Protein AF-A0A7S0V3R0-F1 (afdb_monomer_lite)

Structure (mmCIF, N/CA/C/O backbone):
data_AF-A0A7S0V3R0-F1
#
_entry.id   AF-A0A7S0V3R0-F1
#
loop_
_atom_site.group_PDB
_atom_site.id
_atom_site.type_symbol
_atom_site.label_atom_id
_atom_site.label_alt_id
_atom_site.label_comp_id
_atom_site.label_asym_id
_atom_site.label_entity_id
_atom_site.label_seq_id
_atom_site.pdbx_PDB_ins_code
_atom_site.Cartn_x
_atom_site.Cartn_y
_atom_site.Cartn_z
_atom_site.occupancy
_atom_site.B_iso_or_equiv
_atom_site.auth_seq_id
_atom_site.auth_comp_id
_atom_site.auth_asym_id
_atom_site.auth_atom_id
_atom_site.pdbx_PDB_model_num
ATOM 1 N N . SER A 1 1 ? -23.215 -31.903 -8.457 1.00 46.97 1 SER A N 1
ATOM 2 C CA . SER A 1 1 ? -22.712 -31.963 -9.847 1.00 46.97 1 SER A CA 1
ATOM 3 C C . SER A 1 1 ? -23.635 -31.146 -10.729 1.00 46.97 1 SER A C 1
ATOM 5 O O . SER A 1 1 ? -24.833 -31.278 -10.521 1.00 46.97 1 SER A O 1
ATOM 7 N N . PRO A 1 2 ? -23.120 -30.277 -11.619 1.00 49.03 2 PRO A N 1
ATOM 8 C CA . PRO A 1 2 ? -22.004 -30.565 -12.519 1.00 49.03 2 PRO A CA 1
ATOM 9 C C . PRO A 1 2 ? -20.748 -29.709 -12.298 1.00 49.03 2 PRO A C 1
ATOM 11 O O . PRO A 1 2 ? -20.789 -28.608 -11.761 1.00 49.03 2 PRO A O 1
ATOM 14 N N . ARG A 1 3 ? -19.616 -30.289 -12.710 1.00 41.91 3 ARG A N 1
ATOM 15 C CA . ARG A 1 3 ? -18.280 -29.694 -12.777 1.00 41.91 3 ARG A CA 1
ATOM 16 C C . ARG A 1 3 ? -18.133 -28.985 -14.125 1.00 41.91 3 ARG A C 1
ATOM 18 O O . ARG A 1 3 ? -18.195 -29.650 -15.153 1.00 41.91 3 ARG A O 1
ATOM 25 N N . GLY A 1 4 ? -17.898 -27.677 -14.112 1.00 35.94 4 GLY A N 1
ATOM 26 C CA . GLY A 1 4 ? -17.380 -26.928 -15.258 1.00 35.94 4 GLY A CA 1
ATOM 27 C C . GLY A 1 4 ? -15.901 -26.636 -15.028 1.00 35.94 4 GLY A C 1
ATOM 28 O O . GLY A 1 4 ? -15.561 -25.636 -14.408 1.00 35.94 4 GLY A O 1
ATOM 29 N N . GLY A 1 5 ? -15.024 -27.549 -15.448 1.00 42.44 5 GLY A N 1
ATOM 30 C CA . GLY A 1 5 ? -13.580 -27.340 -15.395 1.00 42.44 5 GLY A CA 1
ATOM 31 C C . GLY A 1 5 ? -13.147 -26.444 -16.548 1.00 42.44 5 GLY A C 1
ATOM 32 O O . GLY A 1 5 ? -13.055 -26.916 -17.678 1.00 42.44 5 GLY A O 1
ATOM 33 N N . ALA A 1 6 ? -12.884 -25.168 -16.267 1.00 43.69 6 ALA A N 1
ATOM 34 C CA . ALA A 1 6 ? -12.188 -24.303 -17.211 1.00 43.69 6 ALA A CA 1
ATOM 35 C C . ALA A 1 6 ? -10.765 -24.845 -17.419 1.00 43.69 6 ALA A C 1
ATOM 37 O O . ALA A 1 6 ? -10.022 -25.087 -16.463 1.00 43.69 6 ALA A O 1
ATOM 38 N N . SER A 1 7 ? -10.404 -25.087 -18.676 1.00 53.28 7 SER A N 1
ATOM 39 C CA . SER A 1 7 ? -9.102 -25.621 -19.057 1.00 53.28 7 SER A CA 1
ATOM 40 C C . SER A 1 7 ? -8.006 -24.606 -18.733 1.00 53.28 7 SER A C 1
ATOM 42 O O . SER A 1 7 ? -8.132 -23.419 -19.024 1.00 53.28 7 SER A O 1
ATOM 44 N N . ARG A 1 8 ? -6.874 -25.076 -18.193 1.00 49.75 8 ARG A N 1
ATOM 45 C CA . ARG A 1 8 ? -5.661 -24.278 -17.910 1.00 49.75 8 ARG A CA 1
ATOM 46 C C . ARG A 1 8 ? -5.165 -23.472 -19.129 1.00 49.75 8 ARG A C 1
ATOM 48 O O . ARG A 1 8 ? -4.443 -22.495 -18.962 1.00 49.75 8 ARG A O 1
ATOM 55 N N . ARG A 1 9 ? -5.561 -23.864 -20.350 1.00 47.72 9 ARG A N 1
ATOM 56 C CA . ARG A 1 9 ? -5.270 -23.137 -21.599 1.00 47.72 9 ARG A CA 1
ATOM 57 C C . ARG A 1 9 ? -6.112 -21.870 -21.790 1.00 47.72 9 ARG A C 1
ATOM 59 O O . ARG A 1 9 ? -5.630 -20.947 -22.440 1.00 47.72 9 ARG A O 1
ATOM 66 N N . ASP A 1 10 ? -7.302 -21.791 -21.200 1.00 50.09 10 ASP A N 1
ATOM 67 C CA . ASP A 1 10 ? -8.178 -20.617 -21.318 1.00 50.09 10 ASP A CA 1
ATOM 68 C C . ASP A 1 10 ? -7.726 -19.482 -20.385 1.00 50.09 10 ASP A C 1
ATOM 70 O O . ASP A 1 10 ? -7.783 -18.310 -20.752 1.00 50.09 10 ASP A O 1
ATOM 74 N N . LEU A 1 11 ? -7.141 -19.827 -19.231 1.00 46.12 11 LEU A N 1
ATOM 75 C CA . LEU A 1 11 ? -6.524 -18.867 -18.304 1.00 46.12 11 LEU A CA 1
ATOM 76 C C . LEU A 1 11 ? -5.261 -18.200 -18.881 1.00 46.12 11 LEU A C 1
ATOM 78 O O . LEU A 1 11 ? -5.037 -17.014 -18.654 1.00 46.12 11 LEU A O 1
ATOM 82 N N . LEU A 1 12 ? -4.464 -18.921 -19.679 1.00 43.56 12 LEU A N 1
ATOM 83 C CA . LEU A 1 12 ? -3.258 -18.372 -20.319 1.00 43.56 12 LEU A CA 1
ATOM 84 C C . LEU A 1 12 ? -3.573 -17.422 -21.486 1.00 43.56 12 LEU A C 1
ATOM 86 O O . LEU A 1 12 ? -2.838 -16.460 -21.704 1.00 43.56 12 LEU A O 1
ATOM 90 N N . LYS A 1 13 ? -4.687 -17.632 -22.201 1.00 43.81 13 LYS A N 1
ATOM 91 C CA . LYS A 1 13 ? -5.134 -16.708 -23.258 1.00 43.81 13 LYS A CA 1
ATOM 92 C C . LYS A 1 13 ? -5.683 -15.392 -22.699 1.00 43.81 13 LYS A C 1
ATOM 94 O O . LYS A 1 13 ? -5.519 -14.358 -23.340 1.00 43.81 13 LYS A O 1
ATOM 99 N N . LEU A 1 14 ? -6.266 -15.408 -21.497 1.00 39.25 14 LEU A N 1
ATOM 100 C CA . LEU A 1 14 ? -6.780 -14.199 -20.846 1.00 39.25 14 LEU A CA 1
ATOM 101 C C . LEU A 1 14 ? -5.651 -13.258 -20.381 1.00 39.25 14 LEU A C 1
ATOM 103 O O . LEU A 1 14 ? -5.779 -12.042 -20.490 1.00 39.25 14 LEU A O 1
ATOM 107 N N . VAL A 1 15 ? -4.525 -13.813 -19.917 1.00 42.06 15 VAL A N 1
ATOM 108 C CA . VAL A 1 15 ? -3.357 -13.029 -19.469 1.00 42.06 15 VAL A CA 1
ATOM 109 C C . VAL A 1 15 ? -2.560 -12.472 -20.654 1.00 42.06 15 VAL A C 1
ATOM 111 O O . VAL A 1 15 ? -2.094 -11.338 -20.595 1.00 42.06 15 VAL A O 1
ATOM 114 N N . ALA A 1 16 ? -2.461 -13.216 -21.760 1.00 39.84 16 ALA A N 1
ATOM 115 C CA . ALA A 1 16 ? -1.772 -12.746 -22.965 1.00 39.84 16 ALA A CA 1
ATOM 116 C C . ALA A 1 16 ? -2.570 -11.683 -23.755 1.00 39.84 16 ALA A C 1
ATOM 118 O O . ALA A 1 16 ? -1.971 -10.846 -24.423 1.00 39.84 16 ALA A O 1
ATOM 119 N N . GLY A 1 17 ? -3.907 -11.686 -23.672 1.00 32.06 17 GLY A N 1
ATOM 120 C CA . GLY A 1 17 ? -4.766 -10.728 -24.384 1.00 32.06 17 GLY A CA 1
ATOM 121 C C . GLY A 1 17 ? -4.979 -9.383 -23.675 1.00 32.06 17 GLY A C 1
ATOM 122 O O . GLY A 1 17 ? -5.301 -8.396 -24.330 1.00 32.06 17 GLY A O 1
ATOM 123 N N . GLY A 1 18 ? -4.790 -9.316 -22.352 1.00 31.73 18 GLY A N 1
ATOM 124 C CA . GLY A 1 18 ? -5.094 -8.116 -21.558 1.00 31.73 18 GLY A CA 1
ATOM 125 C C . GLY A 1 18 ? -4.059 -6.990 -21.650 1.00 31.73 18 GLY A C 1
ATOM 126 O O . GLY A 1 18 ? -4.410 -5.827 -21.478 1.00 31.73 18 GLY A O 1
ATOM 127 N N . ALA A 1 19 ? -2.797 -7.305 -21.959 1.00 34.47 19 ALA A N 1
ATOM 128 C CA . ALA A 1 19 ? -1.716 -6.313 -21.965 1.00 34.47 19 ALA A CA 1
ATOM 129 C C . ALA A 1 19 ? -1.661 -5.456 -23.247 1.00 34.47 19 ALA A C 1
ATOM 131 O O . ALA A 1 19 ? -1.087 -4.372 -23.228 1.00 34.47 19 ALA A O 1
ATOM 132 N N . ALA A 1 20 ? -2.273 -5.904 -24.348 1.00 34.50 20 ALA A N 1
ATOM 133 C CA . ALA A 1 20 ? -2.193 -5.219 -25.643 1.00 34.50 20 ALA A CA 1
ATOM 134 C C . ALA A 1 20 ? -3.368 -4.260 -25.930 1.00 34.50 20 ALA A C 1
ATOM 136 O O . ALA A 1 20 ? -3.263 -3.422 -26.820 1.00 34.50 20 ALA A O 1
ATOM 137 N N . ALA A 1 21 ? -4.482 -4.349 -25.193 1.00 33.53 21 ALA A N 1
ATOM 138 C CA . ALA A 1 21 ? -5.718 -3.624 -25.521 1.00 33.53 21 ALA A CA 1
ATOM 139 C C . ALA A 1 21 ? -6.003 -2.380 -24.652 1.00 33.53 21 ALA A C 1
ATOM 141 O O . ALA A 1 21 ? -6.961 -1.661 -24.919 1.00 33.53 21 ALA A O 1
ATOM 142 N N . ALA A 1 22 ? -5.188 -2.087 -23.634 1.00 38.09 22 ALA A N 1
ATOM 143 C CA . ALA A 1 22 ? -5.447 -0.978 -22.704 1.00 38.09 22 ALA A CA 1
ATOM 144 C C . ALA A 1 22 ? -4.895 0.395 -23.158 1.00 38.09 22 ALA A C 1
ATOM 146 O O . ALA A 1 22 ? -5.015 1.367 -22.418 1.00 38.09 22 ALA A O 1
ATOM 147 N N . ALA A 1 23 ? -4.299 0.503 -24.352 1.00 37.28 23 ALA A N 1
ATOM 148 C CA . ALA A 1 23 ? -3.533 1.689 -24.755 1.00 37.28 23 ALA A CA 1
ATOM 149 C C . ALA A 1 23 ? -4.240 2.675 -25.710 1.00 37.28 23 ALA A C 1
ATOM 151 O O . ALA A 1 23 ? -3.652 3.701 -26.036 1.00 37.28 23 ALA A O 1
ATOM 152 N N . ILE A 1 24 ? -5.470 2.430 -26.179 1.00 39.34 24 ILE A N 1
ATOM 153 C CA . ILE A 1 24 ? -6.103 3.328 -27.166 1.00 39.34 24 ILE A CA 1
ATOM 154 C C . ILE A 1 24 ? -7.574 3.552 -26.818 1.00 39.34 24 ILE A C 1
ATOM 156 O O . ILE A 1 24 ? -8.450 2.784 -27.201 1.00 39.34 24 ILE A O 1
ATOM 160 N N . GLY A 1 25 ? -7.846 4.621 -26.070 1.00 32.19 25 GLY A N 1
ATOM 161 C CA . GLY A 1 25 ? -9.213 5.012 -25.732 1.00 32.19 25 GLY A CA 1
ATOM 162 C C . GLY A 1 25 ? -9.307 6.142 -24.714 1.00 32.19 25 GLY A C 1
ATOM 163 O O . GLY A 1 25 ? -10.036 6.014 -23.736 1.00 32.19 25 GLY A O 1
ATOM 164 N N . ALA A 1 26 ? -8.573 7.241 -24.907 1.00 32.75 26 ALA A N 1
ATOM 165 C CA . ALA A 1 26 ? -8.816 8.460 -24.139 1.00 32.75 26 ALA A CA 1
ATOM 166 C C . ALA A 1 26 ? -10.011 9.219 -24.756 1.00 32.75 26 ALA A C 1
ATOM 168 O O . ALA A 1 26 ? -9.935 9.600 -25.927 1.00 32.75 26 ALA A O 1
ATOM 169 N N . PRO A 1 27 ? -11.116 9.463 -24.026 1.00 35.53 27 PRO A N 1
ATOM 170 C CA . PRO A 1 27 ? -12.129 10.402 -24.482 1.00 35.53 27 PRO A CA 1
ATOM 171 C C . PRO A 1 27 ? -11.563 11.823 -24.393 1.00 35.53 27 PRO A C 1
ATOM 173 O O . PRO A 1 27 ? -10.964 12.200 -23.385 1.00 35.53 27 PRO A O 1
ATOM 176 N N . ALA A 1 28 ? -11.762 12.611 -25.450 1.00 39.88 28 ALA A N 1
ATOM 177 C CA . ALA A 1 28 ? -11.404 14.022 -25.506 1.00 39.88 28 ALA A CA 1
ATOM 178 C C . ALA A 1 28 ? -12.072 14.790 -24.350 1.00 39.88 28 ALA A C 1
ATOM 180 O O . ALA A 1 28 ? -13.261 15.117 -24.395 1.00 39.88 28 ALA A O 1
ATOM 181 N N . ALA A 1 29 ? -11.311 15.052 -23.289 1.00 35.94 29 ALA A N 1
ATOM 182 C CA . ALA A 1 29 ? -11.748 15.884 -22.183 1.00 35.94 29 ALA A CA 1
ATOM 183 C C . ALA A 1 29 ? -11.702 17.352 -22.622 1.00 35.94 29 ALA A C 1
ATOM 185 O O . ALA A 1 29 ? -10.668 17.854 -23.063 1.00 35.94 29 ALA A O 1
ATOM 186 N N . LYS A 1 30 ? -12.850 18.028 -22.510 1.00 35.88 30 LYS A N 1
ATOM 187 C CA . LYS A 1 30 ? -12.991 19.478 -22.675 1.00 35.88 30 LYS A CA 1
ATOM 188 C C . LYS A 1 30 ? -11.920 20.206 -21.862 1.00 35.88 30 LYS A C 1
ATOM 190 O O . LYS A 1 30 ? -11.792 19.956 -20.665 1.00 35.88 30 LYS A O 1
ATOM 195 N N . ALA A 1 31 ? -11.218 21.119 -22.530 1.00 36.00 31 ALA A N 1
ATOM 196 C CA . ALA A 1 31 ? -10.282 22.058 -21.935 1.00 36.00 31 ALA A CA 1
ATOM 197 C C . ALA A 1 31 ? -10.932 22.752 -20.729 1.00 36.00 31 ALA A C 1
ATOM 199 O O . ALA A 1 31 ? -11.922 23.471 -20.872 1.00 36.00 31 ALA A O 1
ATOM 200 N N . ALA A 1 32 ? -10.398 22.472 -19.542 1.00 37.44 32 ALA A N 1
ATOM 201 C CA . ALA A 1 32 ? -10.686 23.238 -18.347 1.00 37.44 32 ALA A CA 1
ATOM 202 C C . ALA A 1 32 ? -9.770 24.464 -18.342 1.00 37.44 32 ALA A C 1
ATOM 204 O O . ALA A 1 32 ? -8.559 24.355 -18.531 1.00 37.44 32 ALA A O 1
ATOM 205 N N . ASP A 1 33 ? -10.408 25.609 -18.158 1.00 40.94 33 ASP A N 1
ATOM 206 C CA . ASP A 1 33 ? -9.863 26.956 -18.084 1.00 40.94 33 ASP A CA 1
ATOM 207 C C . ASP A 1 33 ? -8.853 27.057 -16.921 1.00 40.94 33 ASP A C 1
ATOM 209 O O . ASP A 1 33 ? -9.233 27.119 -15.750 1.00 40.94 33 ASP A O 1
ATOM 213 N N . PHE A 1 34 ? -7.554 26.999 -17.230 1.00 37.34 34 PHE A N 1
ATOM 214 C CA . PHE A 1 34 ? -6.475 27.289 -16.281 1.00 37.34 34 PHE A CA 1
ATOM 215 C C . PHE A 1 34 ? -6.132 28.777 -16.377 1.00 37.34 34 PHE A C 1
ATOM 217 O O . PHE A 1 34 ? -5.207 29.181 -17.080 1.00 37.34 34 PHE A O 1
ATOM 224 N N . GLY A 1 35 ? -6.916 29.590 -15.672 1.00 38.59 35 GLY A N 1
ATOM 225 C CA . GLY A 1 35 ? -6.623 31.001 -15.455 1.00 38.59 35 GLY A CA 1
ATOM 226 C C . GLY A 1 35 ? -5.454 31.211 -14.483 1.00 38.59 35 GLY A C 1
ATOM 227 O O . GLY A 1 35 ? -5.403 30.602 -13.416 1.00 38.59 35 GLY A O 1
ATOM 228 N N . ASP A 1 36 ? -4.551 32.110 -14.876 1.00 41.66 36 ASP A N 1
ATOM 229 C CA . ASP A 1 36 ? -3.717 32.972 -14.026 1.00 41.66 36 ASP A CA 1
ATOM 230 C C . ASP A 1 36 ? -2.810 32.333 -12.960 1.00 41.66 36 ASP A C 1
ATOM 232 O O . ASP A 1 36 ? -2.797 32.727 -11.794 1.00 41.66 36 ASP A O 1
ATOM 236 N N . ALA A 1 37 ? -1.907 31.449 -13.388 1.00 37.47 37 ALA A N 1
ATOM 237 C CA . ALA A 1 37 ? -0.619 31.288 -12.709 1.00 37.47 37 ALA A CA 1
ATOM 238 C C . ALA A 1 37 ? 0.461 32.050 -13.495 1.00 37.47 37 ALA A C 1
ATOM 240 O O . ALA A 1 37 ? 1.140 31.501 -14.362 1.00 37.47 37 ALA A O 1
ATOM 241 N N . MET A 1 38 ? 0.579 33.350 -13.216 1.00 37.03 38 MET A N 1
ATOM 242 C CA . MET A 1 38 ? 1.568 34.243 -13.817 1.00 37.03 38 MET A CA 1
ATOM 243 C C . MET A 1 38 ? 2.977 33.825 -13.358 1.00 37.03 38 MET A C 1
ATOM 245 O O . MET A 1 38 ? 3.395 34.092 -12.232 1.00 37.03 38 MET A O 1
ATOM 249 N N . PHE A 1 39 ? 3.696 33.113 -14.226 1.00 41.94 39 PHE A N 1
ATOM 250 C CA . PHE A 1 39 ? 5.083 32.713 -14.013 1.00 41.94 39 PHE A CA 1
ATOM 251 C C . PHE A 1 39 ? 5.975 33.954 -14.178 1.00 41.94 39 PHE A C 1
ATOM 253 O O . PHE A 1 39 ? 6.302 34.358 -15.293 1.00 41.94 39 PHE A O 1
ATOM 260 N N . VAL A 1 40 ? 6.318 34.611 -13.069 1.00 41.62 40 VAL A N 1
ATOM 261 C CA . VAL A 1 40 ? 7.246 35.750 -13.066 1.00 41.62 40 VAL A CA 1
ATOM 262 C C . VAL A 1 40 ? 8.659 35.211 -13.284 1.00 41.62 40 VAL A C 1
ATOM 264 O O . VAL A 1 40 ? 9.263 34.631 -12.382 1.00 41.62 40 VAL A O 1
ATOM 267 N N . LEU A 1 41 ? 9.177 35.376 -14.502 1.00 45.06 41 LEU A N 1
ATOM 268 C CA . LEU A 1 41 ? 10.581 35.118 -14.815 1.00 45.06 41 LEU A CA 1
ATOM 269 C C . LEU A 1 41 ? 11.470 36.130 -14.062 1.00 45.06 41 LEU A C 1
ATOM 271 O O . LEU A 1 41 ? 11.129 37.314 -14.009 1.00 45.06 41 LEU A O 1
ATOM 275 N N . PRO A 1 42 ? 12.603 35.701 -13.479 1.00 52.59 42 PRO A N 1
ATOM 276 C CA . PRO A 1 42 ? 13.533 36.608 -12.816 1.00 52.59 42 PRO A CA 1
ATOM 277 C C . PRO A 1 42 ? 14.111 37.626 -13.814 1.00 52.59 42 PRO A C 1
ATOM 279 O O . PRO A 1 42 ? 14.512 37.266 -14.921 1.00 52.59 42 PRO A O 1
ATOM 282 N N . ALA A 1 43 ? 14.176 38.894 -13.394 1.00 52.81 43 ALA A N 1
ATOM 283 C CA . ALA A 1 43 ? 14.564 40.060 -14.201 1.00 52.81 43 ALA A CA 1
ATOM 284 C C . ALA A 1 43 ? 16.026 40.057 -14.705 1.00 52.81 43 ALA A C 1
ATOM 286 O O . ALA A 1 43 ? 16.422 40.950 -15.450 1.00 52.81 43 ALA A O 1
ATOM 287 N N . ASP A 1 44 ? 16.806 39.036 -14.352 1.00 45.97 44 ASP A N 1
ATOM 288 C CA . ASP A 1 44 ? 18.240 38.954 -14.640 1.00 45.97 44 ASP A CA 1
ATOM 289 C C . ASP A 1 44 ? 18.568 38.030 -15.823 1.00 45.97 44 ASP A C 1
ATOM 291 O O . ASP A 1 44 ? 19.727 37.662 -16.029 1.00 45.97 44 ASP A O 1
ATOM 295 N N . PHE A 1 45 ? 17.573 37.664 -16.641 1.00 51.09 45 PHE A N 1
ATOM 296 C CA . PHE A 1 45 ? 17.804 36.957 -17.903 1.00 51.09 45 PHE A CA 1
ATOM 297 C C . PHE A 1 45 ? 18.359 37.926 -18.959 1.00 51.09 45 PHE A C 1
ATOM 299 O O . PHE A 1 45 ? 17.708 38.290 -19.934 1.00 51.09 45 PHE A O 1
ATOM 306 N N . GLN A 1 46 ? 19.587 38.389 -18.731 1.00 48.12 46 GLN A N 1
ATOM 307 C CA . GLN A 1 46 ? 20.363 39.102 -19.730 1.00 48.12 46 GLN A CA 1
ATOM 308 C C . GLN A 1 46 ? 20.594 38.167 -20.916 1.00 48.12 46 GLN A C 1
ATOM 310 O O . GLN A 1 46 ? 21.186 37.096 -20.759 1.00 48.12 46 GLN A O 1
ATOM 315 N N . GLU A 1 47 ? 20.134 38.584 -22.097 1.00 50.53 47 GLU A N 1
ATOM 316 C CA . GLU A 1 47 ? 20.485 37.982 -23.381 1.00 50.53 47 GLU A CA 1
ATOM 317 C C . GLU A 1 47 ? 22.010 37.875 -23.480 1.00 50.53 47 GLU A C 1
ATOM 319 O O . GLU A 1 47 ? 22.716 38.814 -23.859 1.00 50.53 47 GLU A O 1
ATOM 324 N N . LYS A 1 48 ? 22.554 36.705 -23.140 1.00 47.78 48 LYS A N 1
ATOM 325 C CA . LYS A 1 48 ? 23.908 36.354 -23.543 1.00 47.78 48 LYS A CA 1
ATOM 326 C C . LYS A 1 48 ? 23.892 36.296 -25.064 1.00 47.78 48 LYS A C 1
ATOM 328 O O . LYS A 1 48 ? 23.445 35.306 -25.636 1.00 47.78 48 LYS A O 1
ATOM 333 N N . LYS A 1 49 ? 24.383 37.362 -25.705 1.00 51.25 49 LYS A N 1
ATOM 334 C CA . LYS A 1 49 ? 24.760 37.354 -27.121 1.00 51.25 49 LYS A CA 1
ATOM 335 C C . LYS A 1 49 ? 25.654 36.140 -27.347 1.00 51.25 49 LYS A C 1
ATOM 337 O O . LYS A 1 49 ? 26.798 36.113 -26.892 1.00 51.25 49 LYS A O 1
ATOM 342 N N . LEU A 1 50 ? 25.093 35.122 -27.990 1.00 61.31 50 LEU A N 1
ATOM 343 C CA . LEU A 1 50 ? 25.837 33.955 -28.429 1.00 61.31 50 LEU A CA 1
ATOM 344 C C . LEU A 1 50 ? 26.997 34.442 -29.313 1.00 61.31 50 LEU A C 1
ATOM 346 O O . LEU A 1 50 ? 26.798 35.352 -30.126 1.00 61.31 50 LEU A O 1
ATOM 350 N N . PRO A 1 51 ? 28.215 33.902 -29.140 1.00 71.12 51 PRO A N 1
ATOM 351 C CA . PRO A 1 51 ? 29.311 34.217 -30.042 1.00 71.12 51 PRO A CA 1
ATOM 352 C C . PRO A 1 51 ? 28.901 33.838 -31.474 1.00 71.12 51 PRO A C 1
ATOM 354 O O . PRO A 1 51 ? 28.212 32.830 -31.653 1.00 71.12 51 PRO A O 1
ATOM 357 N N . PRO A 1 52 ? 29.295 34.623 -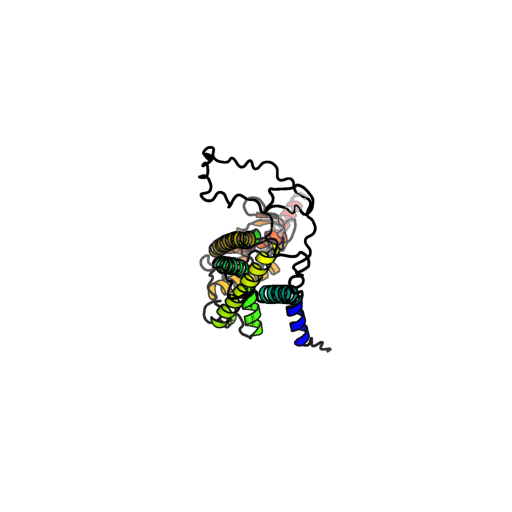32.493 1.00 67.31 52 PRO A N 1
ATOM 358 C CA . PRO A 1 52 ? 28.985 34.288 -33.875 1.00 67.31 52 PRO A CA 1
ATOM 359 C C . PRO A 1 52 ? 29.528 32.885 -34.198 1.00 67.31 52 PRO A C 1
ATOM 361 O O . PRO A 1 52 ? 30.617 32.534 -33.723 1.00 67.31 52 PRO A O 1
ATOM 364 N N . PRO A 1 53 ? 28.786 32.071 -34.969 1.00 55.62 53 PRO A N 1
ATOM 365 C CA . PRO A 1 53 ? 29.217 30.725 -35.318 1.00 55.62 53 PRO A CA 1
ATOM 366 C C . PRO A 1 53 ? 30.590 30.784 -35.997 1.00 55.62 53 PRO A C 1
ATOM 368 O O . PRO A 1 53 ? 30.822 31.581 -36.906 1.00 55.62 53 PRO A O 1
ATOM 371 N N . LYS A 1 54 ? 31.524 29.941 -35.537 1.00 64.38 54 LYS A N 1
ATOM 372 C CA . LYS A 1 54 ? 32.901 29.865 -36.064 1.00 64.38 54 LYS A CA 1
ATOM 373 C C . LYS A 1 54 ? 32.966 29.369 -37.509 1.00 64.38 54 LYS A C 1
ATOM 375 O O . LYS A 1 54 ? 34.028 29.451 -38.120 1.00 64.38 54 LYS A O 1
ATOM 380 N N . ASN A 1 55 ? 31.858 28.861 -38.042 1.00 56.72 55 ASN A N 1
ATOM 381 C CA . ASN A 1 55 ? 31.784 28.310 -39.377 1.00 56.72 55 ASN A CA 1
ATOM 382 C C . ASN A 1 55 ? 30.618 28.968 -40.139 1.00 56.72 55 ASN A C 1
ATOM 384 O O . ASN A 1 55 ? 29.461 28.706 -39.812 1.00 56.72 55 ASN A O 1
ATOM 388 N N . PRO A 1 56 ? 30.881 29.821 -41.146 1.00 59.50 56 PRO A N 1
ATOM 389 C CA . PRO A 1 56 ? 29.830 30.536 -41.879 1.00 59.50 56 PRO A CA 1
ATOM 390 C C . PRO A 1 56 ? 28.918 29.613 -42.708 1.00 59.50 56 PRO A C 1
ATOM 392 O O . PRO A 1 56 ? 27.934 30.074 -43.278 1.00 59.50 56 PRO A O 1
ATOM 395 N N . TYR A 1 57 ? 29.234 28.316 -42.770 1.00 53.69 57 TYR A N 1
ATOM 396 C CA . TYR A 1 57 ? 28.490 27.309 -43.522 1.00 53.69 57 TYR A CA 1
ATOM 397 C C . TYR A 1 57 ? 27.462 26.531 -42.682 1.00 53.69 57 TYR A C 1
ATOM 399 O O . TYR A 1 57 ? 26.644 25.828 -43.261 1.00 53.69 57 TYR A O 1
ATOM 407 N N . GLU A 1 58 ? 27.451 26.664 -41.348 1.00 55.38 58 GLU A N 1
ATOM 408 C CA . GLU A 1 58 ? 26.470 25.976 -40.480 1.00 55.38 58 GLU A CA 1
ATOM 409 C C . GLU A 1 58 ? 25.114 26.698 -40.391 1.00 55.38 58 GLU A C 1
ATOM 411 O O . GLU A 1 58 ? 24.121 26.096 -39.998 1.00 55.38 58 GLU A O 1
ATOM 416 N N . THR A 1 59 ? 25.041 27.972 -40.793 1.00 54.19 59 THR A N 1
ATOM 417 C CA . THR A 1 59 ? 23.781 28.734 -40.913 1.00 54.19 59 THR A CA 1
ATOM 418 C C . THR A 1 59 ? 23.195 28.722 -42.322 1.00 54.19 59 THR A C 1
ATOM 420 O O . THR A 1 59 ? 22.217 29.419 -42.584 1.00 54.19 59 THR A O 1
ATOM 423 N N . LEU A 1 60 ? 23.784 27.962 -43.247 1.00 49.31 60 LEU A N 1
ATOM 424 C CA . LEU A 1 60 ? 23.122 27.673 -44.510 1.00 49.31 60 LEU A CA 1
ATOM 425 C C . LEU A 1 60 ? 22.017 26.666 -44.207 1.00 49.31 60 LEU A C 1
ATOM 427 O O . LEU A 1 60 ? 22.267 25.466 -44.115 1.00 49.31 60 LEU A O 1
ATOM 431 N N . GLU A 1 61 ? 20.798 27.178 -44.021 1.00 51.75 61 GLU A N 1
ATOM 432 C CA . GLU A 1 61 ? 19.584 26.373 -44.140 1.00 51.75 61 GLU A CA 1
ATOM 433 C C . GLU A 1 61 ? 19.746 25.443 -45.353 1.00 51.75 61 GLU A C 1
ATOM 435 O O . GLU A 1 61 ? 20.257 25.897 -46.388 1.00 51.75 61 GLU A O 1
ATOM 440 N N . PRO A 1 62 ? 19.381 24.150 -45.251 1.00 51.50 62 PRO A N 1
ATOM 441 C CA . PRO A 1 62 ? 19.447 23.254 -46.394 1.00 51.50 62 PRO A CA 1
ATOM 442 C C . PRO A 1 62 ? 18.675 23.928 -47.518 1.00 51.50 62 PRO A C 1
ATOM 444 O O . PRO A 1 62 ? 17.483 24.195 -47.368 1.00 51.50 62 PRO A O 1
ATOM 447 N N . PHE A 1 63 ? 19.394 24.292 -48.585 1.00 52.53 63 PHE A N 1
ATOM 448 C CA . PHE A 1 63 ? 18.842 25.007 -49.723 1.00 52.53 63 PHE A CA 1
ATOM 449 C C . PHE A 1 63 ? 17.567 24.291 -50.144 1.00 52.53 63 PHE A C 1
ATOM 451 O O . PHE A 1 63 ? 17.609 23.175 -50.665 1.00 52.53 63 PHE A O 1
ATOM 458 N N . GLY A 1 64 ? 16.443 24.941 -49.845 1.00 42.09 64 GLY A N 1
ATOM 459 C CA . GLY A 1 64 ? 15.130 24.471 -50.218 1.00 42.09 64 GLY A CA 1
ATOM 460 C C . GLY A 1 64 ? 15.107 24.162 -51.705 1.00 42.09 64 GLY A C 1
ATOM 461 O O . GLY A 1 64 ? 15.786 24.810 -52.510 1.00 42.09 64 GLY A O 1
ATOM 462 N N . GLU A 1 65 ? 14.321 23.150 -52.046 1.00 50.53 65 GLU A N 1
ATOM 463 C CA . GLU A 1 65 ? 13.992 22.769 -53.408 1.00 50.53 65 GLU A CA 1
ATOM 464 C C . GLU A 1 65 ? 13.711 24.010 -54.266 1.00 50.53 65 GLU A C 1
ATOM 466 O O . GLU A 1 65 ? 12.627 24.590 -54.250 1.00 50.53 65 GLU A O 1
ATOM 471 N N . SER A 1 66 ? 14.689 24.408 -55.074 1.00 49.31 66 SER A N 1
ATOM 472 C CA . SER A 1 66 ? 14.460 25.289 -56.214 1.00 49.31 66 SER A CA 1
ATOM 473 C C . SER A 1 66 ? 14.525 24.452 -57.483 1.00 49.31 66 SER A C 1
ATOM 475 O O . SER A 1 66 ? 15.306 24.699 -58.395 1.00 49.31 66 SER A O 1
ATOM 477 N N . PHE A 1 67 ? 13.633 23.460 -57.569 1.00 50.34 67 PHE A N 1
ATOM 478 C CA . PHE A 1 67 ? 13.433 22.694 -58.801 1.00 50.34 67 PHE A CA 1
ATOM 479 C C . PHE A 1 67 ? 12.793 23.529 -59.924 1.00 50.34 67 PHE A C 1
ATOM 481 O O . PHE A 1 67 ? 12.659 23.058 -61.050 1.00 50.34 67 PHE A O 1
ATOM 488 N N . ARG A 1 68 ? 12.413 24.792 -59.675 1.00 49.81 68 ARG A N 1
ATOM 489 C CA . ARG A 1 68 ? 11.989 25.717 -60.733 1.00 49.81 68 ARG A CA 1
ATOM 490 C C . ARG A 1 68 ? 12.451 27.149 -60.489 1.00 49.81 68 ARG A C 1
ATOM 492 O O . ARG A 1 68 ? 11.789 27.935 -59.826 1.00 49.81 68 ARG A O 1
ATOM 499 N N . GLY A 1 69 ? 13.534 27.498 -61.177 1.00 50.78 69 GLY A N 1
ATOM 500 C CA . GLY A 1 69 ? 13.622 28.775 -61.877 1.00 50.78 69 GLY A CA 1
ATOM 501 C C . GLY A 1 69 ? 14.050 29.978 -61.047 1.00 50.78 69 GLY A C 1
ATOM 502 O O . GLY A 1 69 ? 13.241 30.859 -60.777 1.00 50.78 69 GLY A O 1
ATOM 503 N N . LYS A 1 70 ? 15.356 30.102 -60.802 1.00 45.09 70 LYS A N 1
ATOM 504 C CA . LYS A 1 70 ? 16.094 31.358 -61.021 1.00 45.09 70 LYS A CA 1
ATOM 505 C C . LYS A 1 70 ? 17.594 31.071 -61.042 1.00 45.09 70 LYS A C 1
ATOM 507 O O . LYS A 1 70 ? 18.139 30.475 -60.124 1.00 45.09 70 LYS A O 1
ATOM 512 N N . LYS A 1 71 ? 18.224 31.467 -62.149 1.00 49.41 71 LYS A N 1
ATOM 513 C CA . LYS A 1 71 ? 19.628 31.237 -62.501 1.00 49.41 71 LYS A CA 1
ATOM 514 C C . LYS A 1 71 ? 20.567 31.847 -61.452 1.00 49.41 71 LYS A C 1
ATOM 516 O O . LYS A 1 71 ? 20.803 33.052 -61.468 1.00 49.41 71 LYS A O 1
ATOM 521 N N . GLY A 1 72 ? 21.090 31.006 -60.564 1.00 45.66 72 GLY A N 1
ATOM 522 C CA . GLY A 1 72 ? 22.339 31.254 -59.850 1.00 45.66 72 GLY A CA 1
ATOM 523 C C . GLY A 1 72 ? 23.538 30.975 -60.760 1.00 45.66 72 GLY A C 1
ATOM 524 O O . GLY A 1 72 ? 23.411 30.273 -61.759 1.00 45.66 72 GLY A O 1
ATOM 525 N N . ILE A 1 73 ? 24.670 31.591 -60.429 1.00 52.66 73 ILE A N 1
ATOM 526 C CA . ILE A 1 73 ? 25.927 31.665 -61.189 1.00 52.66 73 ILE A CA 1
ATOM 527 C C . ILE A 1 73 ? 26.294 30.329 -61.859 1.00 52.66 73 ILE A C 1
ATOM 529 O O . ILE A 1 73 ? 26.361 29.295 -61.202 1.00 52.66 73 ILE A O 1
ATOM 533 N N . ASN A 1 74 ? 26.542 30.393 -63.174 1.00 48.25 74 ASN A N 1
ATOM 534 C CA . ASN A 1 74 ? 26.934 29.286 -64.048 1.00 48.25 74 ASN A CA 1
ATOM 535 C C . ASN A 1 74 ? 28.186 28.556 -63.523 1.00 48.25 74 ASN A C 1
ATOM 537 O O . ASN A 1 74 ? 29.306 28.861 -63.931 1.00 48.25 74 ASN A O 1
ATOM 541 N N . LEU A 1 75 ? 27.999 27.547 -62.676 1.00 55.00 75 LEU A N 1
ATOM 542 C CA . LEU A 1 75 ? 28.902 26.405 -62.629 1.00 55.00 75 LEU A CA 1
ATOM 543 C C . LEU A 1 75 ? 28.690 25.654 -63.944 1.00 55.00 75 LEU A C 1
ATOM 545 O O . LEU A 1 75 ? 27.775 24.845 -64.071 1.00 55.00 75 LEU A O 1
ATOM 549 N N . GLN A 1 76 ? 29.474 26.016 -64.961 1.00 52.28 76 GLN A N 1
ATOM 550 C CA . GLN A 1 76 ? 29.561 25.231 -66.185 1.00 52.28 76 GLN A CA 1
ATOM 551 C C . GLN A 1 76 ? 30.073 23.851 -65.778 1.00 52.28 76 GLN A C 1
ATOM 553 O O . GLN A 1 76 ? 31.228 23.704 -65.377 1.00 52.28 76 GLN A O 1
ATOM 558 N N . LEU A 1 77 ? 29.183 22.862 -65.819 1.00 56.31 77 LEU A N 1
ATOM 559 C CA . LEU A 1 77 ? 29.573 21.464 -65.751 1.00 56.31 77 LEU A CA 1
ATOM 560 C C . LEU A 1 77 ? 30.615 21.223 -66.858 1.00 56.31 77 LEU A C 1
ATOM 562 O O . LEU A 1 77 ? 30.421 21.714 -67.976 1.00 56.31 77 LEU A O 1
ATOM 566 N N . PRO A 1 78 ? 31.739 20.547 -66.563 1.00 64.19 78 PRO A N 1
ATOM 567 C CA . PRO A 1 78 ? 32.721 20.211 -67.584 1.00 64.19 78 PRO A CA 1
ATOM 568 C C . PRO A 1 78 ? 32.012 19.480 -68.727 1.00 64.19 78 PRO A C 1
ATOM 570 O O . PRO A 1 78 ? 31.186 18.604 -68.479 1.00 64.19 78 PRO A O 1
ATOM 573 N N . ALA A 1 79 ? 32.335 19.849 -69.970 1.00 64.12 79 ALA A N 1
ATOM 574 C CA . ALA A 1 79 ? 31.669 19.391 -71.197 1.00 64.12 79 ALA A CA 1
ATOM 575 C C . ALA A 1 79 ? 31.747 17.867 -71.451 1.00 64.12 79 ALA A C 1
ATOM 577 O O . ALA A 1 79 ? 31.298 17.391 -72.488 1.00 64.12 79 ALA A O 1
ATOM 578 N N . GLU A 1 80 ? 32.323 17.118 -70.513 1.00 56.75 80 GLU A N 1
ATOM 579 C CA . GLU A 1 80 ? 32.441 15.663 -70.526 1.00 56.75 80 GLU A CA 1
ATOM 580 C C . GLU A 1 80 ? 31.318 14.958 -69.746 1.00 56.75 80 GLU A C 1
ATOM 582 O O . GLU A 1 80 ? 31.205 13.743 -69.849 1.00 56.75 80 GLU A O 1
ATOM 587 N N . LEU A 1 81 ? 30.463 15.677 -69.002 1.00 50.97 81 LEU A N 1
ATOM 588 C CA . LEU A 1 81 ? 29.208 15.110 -68.491 1.00 50.97 81 LEU A CA 1
ATOM 589 C C . LEU A 1 81 ? 28.095 15.378 -69.506 1.00 50.97 81 LEU A C 1
ATOM 591 O O . LEU A 1 81 ? 27.475 16.443 -69.499 1.00 50.97 81 LEU A O 1
ATOM 595 N N . SER A 1 82 ? 27.866 14.420 -70.402 1.00 56.47 82 SER A N 1
ATOM 596 C CA . SER A 1 82 ? 26.700 14.448 -71.280 1.00 56.47 82 SER A CA 1
ATOM 597 C C . SER A 1 82 ? 25.439 14.150 -70.457 1.00 56.47 82 SER A C 1
ATOM 599 O O . SER A 1 82 ? 25.451 13.279 -69.590 1.00 56.47 82 SER A O 1
ATOM 601 N N . GLU A 1 83 ? 24.337 14.868 -70.701 1.00 58.38 83 GLU A N 1
ATOM 602 C CA . GLU A 1 83 ? 23.036 14.584 -70.059 1.00 58.38 83 GLU A CA 1
ATOM 603 C C . GLU A 1 83 ? 22.487 13.185 -70.423 1.00 58.38 83 GLU A C 1
ATOM 605 O O . GLU A 1 83 ? 21.544 12.715 -69.789 1.00 58.38 83 GLU A O 1
ATOM 610 N N . ASP A 1 84 ? 23.112 12.508 -71.392 1.00 59.78 84 ASP A N 1
ATOM 611 C CA . ASP A 1 84 ? 22.805 11.142 -71.823 1.00 59.78 84 ASP A CA 1
ATOM 612 C C . ASP A 1 84 ? 23.572 10.058 -71.042 1.00 59.78 84 ASP A C 1
ATOM 614 O O . ASP A 1 84 ? 23.282 8.868 -71.199 1.00 59.78 84 ASP A O 1
ATOM 618 N N . ASP A 1 85 ? 24.496 10.431 -70.150 1.00 57.72 85 ASP A N 1
ATOM 619 C CA . ASP A 1 85 ? 25.091 9.502 -69.189 1.00 57.72 85 ASP A CA 1
ATOM 620 C C . ASP A 1 85 ? 24.100 9.259 -68.041 1.00 57.72 85 ASP A C 1
ATOM 622 O O . ASP A 1 85 ? 24.278 9.709 -66.904 1.00 57.72 85 ASP A O 1
ATOM 626 N N . GLU A 1 86 ? 23.012 8.538 -68.352 1.00 58.00 86 GLU A N 1
ATOM 627 C CA . GLU A 1 86 ? 22.126 7.939 -67.357 1.00 58.00 86 GLU A CA 1
ATOM 628 C C . GLU A 1 86 ? 23.005 7.161 -66.373 1.00 58.00 86 GLU A C 1
ATOM 630 O O . GLU A 1 86 ? 23.483 6.062 -66.673 1.00 58.00 86 GLU A O 1
ATOM 635 N N . ALA A 1 87 ? 23.219 7.735 -65.182 1.00 56.91 87 ALA A N 1
ATOM 636 C CA . ALA A 1 87 ? 23.851 7.040 -64.074 1.00 56.91 87 ALA A CA 1
ATOM 637 C C . ALA A 1 87 ? 23.225 5.638 -64.000 1.00 56.91 87 ALA A C 1
ATOM 639 O O . ALA A 1 87 ? 21.993 5.534 -63.958 1.00 56.91 87 ALA A O 1
ATOM 640 N N . PRO A 1 88 ? 24.030 4.562 -64.058 1.00 61.53 88 PRO A N 1
ATOM 641 C CA . PRO A 1 88 ? 23.527 3.231 -64.349 1.00 61.53 88 PRO A CA 1
ATOM 642 C C . PRO A 1 88 ? 22.395 2.909 -63.378 1.00 61.53 88 PRO A C 1
ATOM 644 O O . PRO A 1 88 ? 22.602 2.894 -62.164 1.00 61.53 88 PRO A O 1
ATOM 647 N N . ARG A 1 89 ? 21.182 2.677 -63.899 1.00 58.91 89 ARG A N 1
ATOM 648 C CA . ARG A 1 89 ? 19.965 2.418 -63.099 1.00 58.91 89 ARG A CA 1
ATOM 649 C C . ARG A 1 89 ? 20.140 1.256 -62.106 1.00 58.91 89 ARG A C 1
ATOM 651 O O . ARG A 1 89 ? 19.395 1.134 -61.138 1.00 58.91 89 ARG A O 1
ATOM 658 N N . SER A 1 90 ? 21.152 0.414 -62.314 1.00 63.69 90 SER A N 1
ATOM 659 C CA . SER A 1 90 ? 21.576 -0.623 -61.374 1.00 63.69 90 SER A CA 1
ATOM 660 C C . SER A 1 90 ? 22.174 -0.064 -60.076 1.00 63.69 90 SER A C 1
ATOM 662 O O . SER A 1 90 ? 21.940 -0.639 -59.018 1.00 63.69 90 SER A O 1
ATOM 664 N N . MET A 1 91 ? 22.889 1.063 -60.117 1.00 60.97 91 MET A N 1
ATOM 665 C CA . MET A 1 91 ? 23.498 1.699 -58.943 1.00 60.97 91 MET A CA 1
ATOM 666 C C . MET A 1 91 ? 22.473 2.442 -58.086 1.00 60.97 91 MET A C 1
ATOM 668 O O . MET A 1 91 ? 22.610 2.452 -56.866 1.00 60.97 91 MET A O 1
ATOM 672 N N . SER A 1 92 ? 21.426 3.026 -58.679 1.00 66.56 92 SER A N 1
ATOM 673 C CA . SER A 1 92 ? 20.330 3.629 -57.907 1.00 66.56 92 SER A CA 1
ATOM 674 C C . SER A 1 92 ? 19.464 2.562 -57.235 1.00 66.56 92 SER A C 1
ATOM 676 O O . SER A 1 92 ? 19.129 2.708 -56.064 1.00 66.56 92 SER A O 1
ATOM 678 N N . ALA A 1 93 ? 19.191 1.445 -57.917 1.00 76.12 93 ALA A N 1
ATOM 679 C CA . ALA A 1 93 ? 18.485 0.308 -57.327 1.00 76.12 93 ALA A CA 1
ATOM 680 C C . ALA A 1 93 ? 19.299 -0.386 -56.217 1.00 76.12 93 ALA A C 1
ATOM 682 O O . ALA A 1 93 ? 18.733 -0.779 -55.199 1.00 76.12 93 ALA A O 1
ATOM 683 N N . LEU A 1 94 ? 20.623 -0.513 -56.382 1.00 76.12 94 LEU A N 1
ATOM 684 C CA . LEU A 1 94 ? 21.513 -1.040 -55.341 1.00 76.12 94 LEU A CA 1
ATOM 685 C C . LEU A 1 94 ? 21.634 -0.091 -54.150 1.00 76.12 94 LEU A C 1
ATOM 687 O O . LEU A 1 94 ? 21.590 -0.566 -53.025 1.00 76.12 94 LEU A O 1
ATOM 691 N N . LYS A 1 95 ? 21.728 1.227 -54.368 1.00 77.25 95 LYS A N 1
ATOM 692 C CA . LYS A 1 95 ? 21.734 2.211 -53.274 1.00 77.25 95 LYS A CA 1
ATOM 693 C C . LYS A 1 95 ? 20.403 2.265 -52.534 1.00 77.25 95 LYS A C 1
ATOM 695 O O . LYS A 1 95 ? 20.421 2.353 -51.317 1.00 77.25 95 LYS A O 1
ATOM 700 N N . ALA A 1 96 ? 19.277 2.156 -53.242 1.00 78.12 96 ALA A N 1
ATOM 701 C CA . ALA A 1 96 ? 17.959 2.072 -52.620 1.00 78.12 96 ALA A CA 1
ATOM 702 C C . ALA A 1 96 ? 17.816 0.789 -51.789 1.00 78.12 96 ALA A C 1
ATOM 704 O O . ALA A 1 96 ? 17.370 0.856 -50.652 1.00 78.12 96 ALA A O 1
ATOM 705 N N . LYS A 1 97 ? 18.273 -0.362 -52.307 1.00 81.56 97 LYS A N 1
ATOM 706 C CA . LYS A 1 97 ? 18.311 -1.615 -51.537 1.00 81.56 97 LYS A CA 1
ATOM 707 C C . LYS A 1 97 ? 19.272 -1.559 -50.357 1.00 81.56 97 LYS A C 1
ATOM 709 O O . LYS A 1 97 ? 18.922 -2.046 -49.296 1.00 81.56 97 LYS A O 1
ATOM 714 N N . GLN A 1 98 ? 20.450 -0.958 -50.524 1.00 79.06 98 GLN A N 1
ATOM 715 C CA . GLN A 1 98 ? 21.394 -0.769 -49.428 1.00 79.06 98 GLN A CA 1
ATOM 716 C C . GLN A 1 98 ? 20.809 0.162 -48.376 1.00 79.06 98 GLN A C 1
ATOM 718 O O . GLN A 1 98 ? 20.844 -0.201 -47.220 1.00 79.06 98 GLN A O 1
ATOM 723 N N . GLN A 1 99 ? 20.207 1.297 -48.740 1.00 74.19 99 GLN A N 1
ATOM 724 C CA . GLN A 1 99 ? 19.504 2.149 -47.776 1.00 74.19 99 GLN A CA 1
ATOM 725 C C . GLN A 1 99 ? 18.374 1.399 -47.072 1.00 74.19 99 GLN A C 1
ATOM 727 O O . GLN A 1 99 ? 18.277 1.502 -45.858 1.00 74.19 99 GLN A O 1
ATOM 732 N N . GLU A 1 100 ? 17.587 0.593 -47.787 1.00 76.19 100 GLU A N 1
ATOM 733 C CA . GLU A 1 100 ? 16.527 -0.219 -47.180 1.00 76.19 100 GLU A CA 1
ATOM 734 C C . GLU A 1 100 ? 17.092 -1.313 -46.249 1.00 76.19 100 GLU A C 1
ATOM 736 O O . GLU A 1 100 ? 16.496 -1.623 -45.220 1.00 76.19 100 GLU A O 1
ATOM 741 N N . GLU A 1 101 ? 18.257 -1.888 -46.564 1.00 72.38 101 GLU A N 1
ATOM 742 C CA . GLU A 1 101 ? 18.963 -2.854 -45.712 1.00 72.38 101 GLU A CA 1
ATOM 743 C C . GLU A 1 101 ? 19.600 -2.186 -44.485 1.00 72.38 101 GLU A C 1
ATOM 745 O O . GLU A 1 101 ? 19.470 -2.713 -43.380 1.00 72.38 101 GLU A O 1
ATOM 750 N N . THR A 1 102 ? 20.203 -1.004 -44.637 1.00 65.88 102 THR A N 1
ATOM 751 C CA . THR A 1 102 ? 20.762 -0.224 -43.524 1.00 65.88 102 THR A CA 1
ATOM 752 C C . THR A 1 102 ? 19.657 0.329 -42.619 1.00 65.88 102 THR A C 1
ATOM 754 O O . THR A 1 102 ? 19.826 0.370 -41.407 1.00 65.88 102 THR A O 1
ATOM 757 N N . GLU A 1 103 ? 18.496 0.699 -43.172 1.00 62.22 103 GLU A N 1
ATOM 758 C CA . GLU A 1 103 ? 17.307 1.081 -42.395 1.00 62.22 103 GLU A CA 1
ATOM 759 C C . GLU A 1 103 ? 16.637 -0.123 -41.714 1.00 62.22 103 GLU A C 1
ATOM 761 O O . GLU A 1 103 ? 15.994 0.038 -40.677 1.00 62.22 103 GLU A O 1
ATOM 766 N N . ARG A 1 104 ? 16.794 -1.345 -42.246 1.00 58.84 104 ARG A N 1
ATOM 767 C CA . ARG A 1 104 ? 16.309 -2.575 -41.594 1.00 58.84 104 ARG A CA 1
ATOM 768 C C . ARG A 1 104 ? 17.247 -3.095 -40.509 1.00 58.84 104 ARG A C 1
ATOM 770 O O . ARG A 1 104 ? 16.767 -3.749 -39.585 1.00 58.84 104 ARG A O 1
ATOM 777 N N . GLN A 1 105 ? 18.542 -2.799 -40.580 1.00 53.59 105 GLN A N 1
ATOM 778 C CA . GLN A 1 105 ? 19.500 -3.067 -39.504 1.00 53.59 105 GLN A CA 1
ATOM 779 C C . GLN A 1 105 ? 19.593 -1.877 -38.545 1.00 53.59 105 GLN A C 1
ATOM 781 O O . GLN A 1 105 ? 20.651 -1.297 -38.321 1.00 53.59 105 GLN A O 1
ATOM 786 N N . ILE A 1 106 ? 18.470 -1.517 -37.923 1.00 56.94 106 ILE A N 1
ATOM 787 C CA . ILE A 1 106 ? 18.541 -0.767 -36.671 1.00 56.94 106 ILE A CA 1
ATOM 788 C C . ILE A 1 106 ? 19.019 -1.773 -35.625 1.00 56.94 106 ILE A C 1
ATOM 790 O O . ILE A 1 106 ? 18.232 -2.570 -35.116 1.00 56.94 106 ILE A O 1
ATOM 794 N N . ASP A 1 107 ? 20.315 -1.764 -35.317 1.00 59.22 107 ASP A N 1
ATOM 795 C CA . ASP A 1 107 ? 20.849 -2.505 -34.179 1.00 59.22 107 ASP A CA 1
ATOM 796 C C . ASP A 1 107 ? 20.319 -1.879 -32.886 1.00 59.22 107 ASP A C 1
ATOM 798 O O . ASP A 1 107 ? 20.923 -1.009 -32.254 1.00 59.22 107 ASP A O 1
ATOM 802 N N . TYR A 1 108 ? 19.130 -2.332 -32.483 1.00 60.62 108 TYR A N 1
ATOM 803 C CA . TYR A 1 108 ? 18.420 -1.875 -31.289 1.00 60.62 108 TYR A CA 1
ATOM 804 C C . TYR A 1 108 ? 19.235 -2.055 -30.000 1.00 60.62 108 TYR A C 1
ATOM 806 O O . TYR A 1 108 ? 18.942 -1.395 -28.997 1.00 60.62 108 TYR A O 1
ATOM 814 N N . PHE A 1 109 ? 20.243 -2.934 -30.035 1.00 60.28 109 PHE A N 1
ATOM 815 C CA . PHE A 1 109 ? 21.160 -3.206 -28.933 1.00 60.28 109 PHE A CA 1
ATOM 816 C C . PHE A 1 109 ? 22.462 -2.394 -28.998 1.00 60.28 109 PHE A C 1
ATOM 818 O O . PHE A 1 109 ? 22.961 -2.021 -27.940 1.00 60.28 109 PHE A O 1
ATOM 825 N N . GLU A 1 110 ? 22.985 -2.062 -30.185 1.00 59.19 110 GLU A N 1
ATOM 826 C CA . GLU A 1 110 ? 24.211 -1.250 -30.307 1.00 59.19 110 GLU A CA 1
ATOM 827 C C . GLU A 1 110 ? 23.937 0.254 -30.139 1.00 59.19 110 GLU A C 1
ATOM 829 O O . GLU A 1 110 ? 24.795 0.986 -29.653 1.00 59.19 110 GLU A O 1
ATOM 834 N N . ASN A 1 111 ? 22.702 0.703 -30.399 1.00 60.78 111 ASN A N 1
ATOM 835 C CA . ASN A 1 111 ? 22.237 2.074 -30.146 1.00 60.78 111 ASN A CA 1
ATOM 836 C C . ASN A 1 111 ? 21.480 2.231 -28.811 1.00 60.78 111 ASN A C 1
ATOM 838 O O . ASN A 1 111 ? 20.502 2.984 -28.706 1.00 60.78 111 ASN A O 1
ATOM 842 N N . LEU A 1 112 ? 21.900 1.541 -27.744 1.00 68.81 112 LEU A N 1
ATOM 843 C CA . LEU A 1 112 ? 21.569 2.028 -26.401 1.00 68.81 112 LEU A CA 1
ATOM 844 C C . LEU A 1 112 ? 22.475 3.221 -26.093 1.00 68.81 112 LEU A C 1
ATOM 846 O O . LEU A 1 112 ? 23.535 3.086 -25.482 1.00 68.81 112 LEU A O 1
ATOM 850 N N . SER A 1 113 ? 22.032 4.412 -26.509 1.00 82.75 113 SER A N 1
ATOM 851 C CA . SER A 1 113 ? 22.589 5.654 -25.983 1.00 82.75 113 SER A CA 1
ATOM 852 C C . SER A 1 113 ? 22.533 5.592 -24.449 1.00 82.75 113 SER A C 1
ATOM 854 O O . SER A 1 113 ? 21.598 5.033 -23.863 1.00 82.75 113 SER A O 1
ATOM 856 N N . GLY A 1 114 ? 23.530 6.162 -23.765 1.00 89.50 114 GLY A N 1
ATOM 857 C CA . GLY A 1 114 ? 23.498 6.241 -22.298 1.00 89.50 114 GLY A CA 1
ATOM 858 C C . GLY A 1 114 ? 22.204 6.893 -21.790 1.00 89.50 114 GLY A C 1
ATOM 859 O O . GLY A 1 114 ? 21.685 6.520 -20.741 1.00 89.50 114 GLY A O 1
ATOM 860 N N . VAL A 1 115 ? 21.634 7.795 -22.594 1.00 89.88 115 VAL A N 1
ATOM 861 C CA . VAL A 1 115 ? 20.332 8.426 -22.371 1.00 89.88 115 VAL A CA 1
ATOM 862 C C . VAL A 1 115 ? 19.190 7.404 -22.406 1.00 89.88 115 VAL A C 1
ATOM 864 O O . VAL A 1 115 ? 18.389 7.377 -21.473 1.00 89.88 115 VAL A O 1
ATOM 867 N N . GLY A 1 116 ? 19.150 6.509 -23.396 1.00 92.12 116 GLY A N 1
ATOM 868 C CA . GLY A 1 116 ? 18.142 5.449 -23.490 1.00 92.12 116 GLY A CA 1
ATOM 869 C C . GLY A 1 116 ? 18.214 4.431 -22.344 1.00 92.12 116 GLY A C 1
ATOM 870 O O . GLY A 1 116 ? 17.177 3.961 -21.867 1.00 92.12 116 GLY A O 1
ATOM 871 N N . ILE A 1 117 ? 19.416 4.125 -21.834 1.00 94.88 117 ILE A N 1
ATOM 872 C CA . ILE A 1 117 ? 19.582 3.289 -20.626 1.00 94.88 117 ILE A CA 1
ATOM 873 C C . ILE A 1 117 ? 18.962 3.991 -19.415 1.00 94.88 117 ILE A C 1
ATOM 875 O O . ILE A 1 117 ? 18.172 3.390 -18.685 1.00 94.88 117 ILE A O 1
ATOM 879 N N . VAL A 1 118 ? 19.292 5.268 -19.208 1.00 96.06 118 VAL A N 1
ATOM 880 C CA . VAL A 1 118 ? 18.770 6.058 -18.085 1.00 96.06 118 VAL A CA 1
ATOM 881 C C . VAL A 1 118 ? 17.250 6.203 -18.178 1.00 96.06 118 VAL A C 1
ATOM 883 O O . VAL A 1 118 ? 16.561 5.945 -17.191 1.00 96.06 118 VAL A O 1
ATOM 886 N N . GLY A 1 119 ? 16.714 6.533 -19.356 1.00 96.06 119 GLY A N 1
ATOM 887 C CA . GLY A 1 119 ? 15.273 6.600 -19.606 1.00 96.06 119 GLY A CA 1
ATOM 888 C C . GLY A 1 119 ? 14.576 5.276 -19.289 1.00 96.06 119 GLY A C 1
ATOM 889 O O . GLY A 1 119 ? 13.602 5.246 -18.536 1.00 96.06 119 GLY A O 1
ATOM 890 N N . SER A 1 120 ? 15.140 4.159 -19.757 1.00 96.12 120 SER A N 1
ATOM 891 C CA . SER A 1 120 ? 14.627 2.816 -19.464 1.00 96.12 120 SER A CA 1
ATOM 892 C C . SER A 1 120 ? 14.591 2.520 -17.965 1.00 96.12 120 SER A C 1
ATOM 894 O O . SER A 1 120 ? 13.576 2.039 -17.464 1.00 96.12 120 SER A O 1
ATOM 896 N N . LEU A 1 121 ? 15.660 2.829 -17.223 1.00 96.88 121 LEU A N 1
ATOM 897 C CA . LEU A 1 121 ? 15.716 2.617 -15.771 1.00 96.88 121 LEU A CA 1
ATOM 898 C C . LEU A 1 121 ? 14.714 3.497 -15.015 1.00 96.88 121 LEU A C 1
ATOM 900 O O . LEU A 1 121 ? 14.081 3.025 -14.071 1.00 96.88 121 LEU A O 1
ATOM 904 N N . LEU A 1 122 ? 14.526 4.746 -15.445 1.00 96.31 122 LEU A N 1
ATOM 905 C CA . LEU A 1 122 ? 13.547 5.661 -14.859 1.00 96.31 122 LEU A CA 1
ATOM 906 C C . LEU A 1 122 ? 12.115 5.151 -15.044 1.00 96.31 122 LEU A C 1
ATOM 908 O O . LEU A 1 122 ? 11.360 5.090 -14.074 1.00 96.31 122 LEU A O 1
ATOM 912 N N . TRP A 1 123 ? 11.762 4.700 -16.251 1.00 96.56 123 TRP A N 1
ATOM 913 C CA . TRP A 1 123 ? 10.468 4.062 -16.507 1.00 96.56 123 TRP A CA 1
ATOM 914 C C . TRP A 1 123 ? 10.314 2.737 -15.759 1.00 96.56 123 TRP A C 1
ATOM 916 O O . TRP A 1 123 ? 9.242 2.453 -15.228 1.00 96.56 123 TRP A O 1
ATOM 926 N N . SER A 1 124 ? 11.386 1.953 -15.636 1.00 96.31 124 SER A N 1
ATOM 927 C CA . SER A 1 124 ? 11.389 0.710 -14.854 1.00 96.31 124 SER A CA 1
ATOM 928 C C . SER A 1 124 ? 11.074 0.981 -13.387 1.00 96.31 124 SER A C 1
ATOM 930 O O . SER A 1 124 ? 10.203 0.331 -12.817 1.00 96.31 124 SER A O 1
ATOM 932 N N . ALA A 1 125 ? 11.736 1.972 -12.782 1.00 95.06 125 ALA A N 1
ATOM 933 C CA . ALA A 1 125 ? 11.469 2.396 -11.413 1.00 95.06 125 ALA A CA 1
ATOM 934 C C . ALA A 1 125 ? 10.038 2.934 -11.274 1.00 95.06 125 ALA A C 1
ATOM 936 O O . ALA A 1 125 ? 9.305 2.524 -10.372 1.00 95.06 125 ALA A O 1
ATOM 937 N N . ALA A 1 126 ? 9.609 3.788 -12.206 1.00 94.31 126 ALA A N 1
ATOM 938 C CA . ALA A 1 126 ? 8.266 4.345 -12.216 1.00 94.31 126 ALA A CA 1
ATOM 939 C C . ALA A 1 126 ? 7.170 3.278 -12.318 1.00 94.31 126 ALA A C 1
ATOM 941 O O . ALA A 1 126 ? 6.125 3.441 -11.704 1.00 94.31 126 ALA A O 1
ATOM 942 N N . LEU A 1 127 ? 7.386 2.186 -13.055 1.00 93.88 127 LEU A N 1
ATOM 943 C CA . LEU A 1 127 ? 6.440 1.071 -13.141 1.00 93.88 127 LEU A CA 1
ATOM 944 C C . LEU A 1 127 ? 6.544 0.139 -11.926 1.00 93.88 127 LEU A C 1
ATOM 946 O O . LEU A 1 127 ? 5.523 -0.293 -11.393 1.00 93.88 127 LEU A O 1
ATOM 950 N N . TYR A 1 128 ? 7.759 -0.143 -11.452 1.00 93.62 128 TYR A N 1
ATOM 951 C CA . TYR A 1 128 ? 8.013 -1.054 -10.332 1.00 93.62 128 TYR A CA 1
ATOM 952 C C . TYR A 1 128 ? 7.396 -0.557 -9.017 1.00 93.62 128 TYR A C 1
ATOM 954 O O . TYR A 1 128 ? 6.802 -1.340 -8.266 1.00 93.62 128 TYR A O 1
ATOM 962 N N . TYR A 1 129 ? 7.511 0.745 -8.748 1.00 90.31 129 TYR A N 1
ATOM 963 C CA . TYR A 1 129 ? 6.905 1.412 -7.588 1.00 90.31 129 TYR A CA 1
ATOM 964 C C . TYR A 1 129 ? 5.498 1.959 -7.883 1.00 90.31 129 TYR A C 1
ATOM 966 O O . TYR A 1 129 ? 4.896 2.589 -7.021 1.00 90.31 129 TYR A O 1
ATOM 974 N N . GLY A 1 130 ? 4.996 1.750 -9.103 1.00 73.88 130 GLY A N 1
ATOM 975 C CA . GLY A 1 130 ? 4.130 2.694 -9.793 1.00 73.88 130 GLY A CA 1
ATOM 976 C C . GLY A 1 130 ? 2.804 3.087 -9.160 1.00 73.88 130 GLY A C 1
ATOM 977 O O . GLY A 1 130 ? 1.968 2.257 -8.824 1.00 73.88 130 GLY A O 1
ATOM 978 N N . ILE A 1 131 ? 2.629 4.410 -9.182 1.00 63.12 131 ILE A N 1
ATOM 979 C CA . ILE A 1 131 ? 1.449 5.252 -8.923 1.00 63.12 131 ILE A CA 1
ATOM 980 C C . ILE A 1 131 ? 0.391 5.115 -10.034 1.00 63.12 131 ILE A C 1
ATOM 982 O O . ILE A 1 131 ? -0.786 5.388 -9.828 1.00 63.12 131 ILE A O 1
ATOM 986 N N . TRP A 1 132 ? 0.810 4.695 -11.234 1.00 62.62 132 TRP A N 1
ATOM 987 C CA . TRP A 1 132 ? -0.000 4.720 -12.459 1.00 62.62 132 TRP A CA 1
ATOM 988 C C . TRP A 1 132 ? -1.144 3.702 -12.494 1.00 62.62 132 TRP A C 1
ATOM 990 O O . TRP A 1 132 ? -2.083 3.883 -13.260 1.00 62.62 132 TRP A O 1
ATOM 1000 N N . PHE A 1 133 ? -1.089 2.643 -11.686 1.00 55.03 133 PHE A N 1
ATOM 1001 C CA . PHE A 1 133 ? -2.170 1.655 -11.621 1.00 55.03 133 PHE A CA 1
ATOM 1002 C C . PHE A 1 133 ? -3.268 2.029 -10.620 1.00 55.03 133 PHE A C 1
ATOM 1004 O O . PHE A 1 133 ? -4.306 1.371 -10.602 1.00 55.03 133 PHE A O 1
ATOM 1011 N N . ASP A 1 134 ? -3.102 3.123 -9.869 1.00 51.88 134 ASP A N 1
ATOM 1012 C CA . ASP A 1 134 ? -4.112 3.624 -8.932 1.00 51.88 134 ASP A CA 1
ATOM 1013 C C . ASP A 1 134 ? -4.993 4.731 -9.538 1.00 51.88 134 ASP A C 1
ATOM 1015 O O . ASP A 1 134 ? -5.278 5.772 -8.947 1.00 51.88 134 ASP A O 1
ATOM 1019 N N . ILE A 1 135 ? -5.415 4.515 -10.789 1.00 47.53 135 ILE A N 1
ATOM 1020 C CA . ILE A 1 135 ? -6.337 5.400 -11.525 1.00 47.53 135 ILE A CA 1
ATOM 1021 C C . ILE A 1 135 ? -7.801 5.147 -11.112 1.00 47.53 135 ILE A C 1
ATOM 1023 O O . ILE A 1 135 ? -8.716 5.838 -11.572 1.00 47.53 135 ILE A O 1
ATOM 1027 N N . ASN A 1 136 ? -8.067 4.210 -10.195 1.00 44.06 136 ASN A N 1
ATOM 1028 C CA . ASN A 1 136 ? -9.402 4.102 -9.627 1.00 44.06 136 ASN A CA 1
ATOM 1029 C C . ASN A 1 136 ? -9.643 5.285 -8.679 1.00 44.06 136 ASN A C 1
ATOM 1031 O O . ASN A 1 136 ? -9.070 5.386 -7.598 1.00 44.06 136 ASN A O 1
ATOM 1035 N N . LYS A 1 137 ? -10.526 6.202 -9.095 1.00 43.03 137 LYS A N 1
ATOM 1036 C CA . LYS A 1 137 ? -10.901 7.419 -8.349 1.00 43.03 137 LYS A CA 1
ATOM 1037 C C . LYS A 1 137 ? -11.339 7.156 -6.902 1.00 43.03 137 LYS A C 1
ATOM 1039 O O . LYS A 1 137 ? -11.240 8.073 -6.087 1.00 43.03 137 LYS A O 1
ATOM 1044 N N . ASP A 1 138 ? -11.771 5.935 -6.594 1.00 47.22 138 ASP A N 1
ATOM 1045 C CA . ASP A 1 138 ? -12.235 5.525 -5.2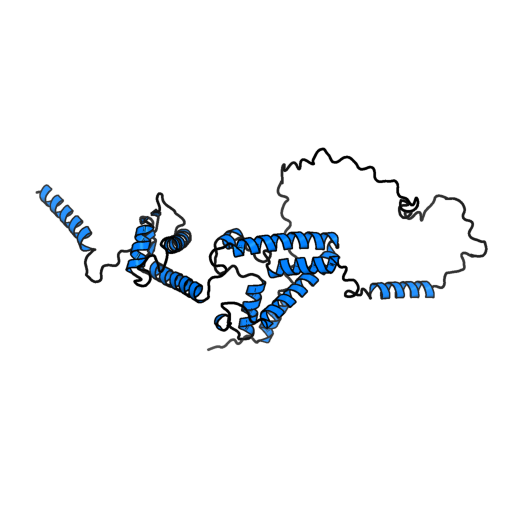67 1.00 47.22 138 ASP A CA 1
ATOM 1046 C C . ASP A 1 138 ? -11.107 4.990 -4.353 1.00 47.22 138 ASP A C 1
ATOM 1048 O O . ASP A 1 138 ? -11.269 5.004 -3.134 1.00 47.22 138 ASP A O 1
ATOM 1052 N N . THR A 1 139 ? -9.943 4.617 -4.908 1.00 47.84 139 THR A N 1
ATOM 1053 C CA . THR A 1 139 ? -8.714 4.180 -4.195 1.00 47.84 139 THR A CA 1
ATOM 1054 C C . THR A 1 139 ? -7.547 5.157 -4.360 1.00 47.84 139 THR A C 1
ATOM 1056 O O . THR A 1 139 ? -6.409 4.842 -4.061 1.00 47.84 139 THR A O 1
ATOM 1059 N N . ASN A 1 140 ? -7.848 6.380 -4.795 1.00 43.31 140 ASN A N 1
ATOM 1060 C CA . ASN A 1 140 ? -6.924 7.489 -5.030 1.00 43.31 140 ASN A CA 1
ATOM 1061 C C . ASN A 1 140 ? -5.780 7.582 -3.997 1.00 43.31 140 ASN A C 1
ATOM 1063 O O . ASN A 1 140 ? -6.006 7.328 -2.819 1.00 43.31 140 ASN A O 1
ATOM 1067 N N . ALA A 1 141 ? -4.608 8.104 -4.375 1.00 41.59 141 ALA A N 1
ATOM 1068 C CA . ALA A 1 141 ? -3.406 8.252 -3.530 1.00 41.59 141 ALA A CA 1
ATOM 1069 C C . ALA A 1 141 ? -3.599 8.909 -2.136 1.00 41.59 141 ALA A C 1
ATOM 1071 O O . ALA A 1 141 ? -2.751 8.813 -1.251 1.00 41.59 141 ALA A O 1
ATOM 1072 N N . VAL A 1 142 ? -4.747 9.552 -1.907 1.00 38.59 142 VAL A N 1
ATOM 1073 C CA . VAL A 1 142 ? -5.191 10.130 -0.625 1.00 38.59 142 VAL A CA 1
ATOM 1074 C C . VAL A 1 142 ? -5.926 9.119 0.287 1.00 38.59 142 VAL A C 1
ATOM 1076 O O . VAL A 1 142 ? -6.028 9.319 1.499 1.00 38.59 142 VAL A O 1
ATOM 1079 N N . VAL A 1 143 ? -6.484 8.046 -0.273 1.00 42.06 143 VAL A N 1
ATOM 1080 C CA . VAL A 1 143 ? -6.957 6.837 0.423 1.00 42.06 143 VAL A CA 1
ATOM 1081 C C . VAL A 1 143 ? -5.779 5.902 0.698 1.00 42.06 143 VAL A C 1
ATOM 1083 O O . VAL A 1 143 ? -5.693 5.421 1.821 1.00 42.06 143 VAL A O 1
ATOM 1086 N N . ILE A 1 144 ? -4.808 5.812 -0.219 1.00 44.72 144 ILE A N 1
ATOM 1087 C CA . ILE A 1 144 ? -3.510 5.148 0.019 1.00 44.72 144 ILE A CA 1
ATOM 1088 C C . ILE A 1 144 ? -2.781 5.763 1.227 1.00 44.72 144 ILE A C 1
ATOM 1090 O O . ILE A 1 144 ? -2.156 5.091 2.039 1.00 44.72 144 ILE A O 1
ATOM 1094 N N . ALA A 1 145 ? -2.923 7.077 1.438 1.00 41.09 145 ALA A N 1
ATOM 1095 C CA . ALA A 1 145 ? -2.432 7.760 2.640 1.00 41.09 145 ALA A CA 1
ATOM 1096 C C . ALA A 1 145 ? -3.096 7.306 3.964 1.00 41.09 145 ALA A C 1
ATOM 1098 O O . ALA A 1 145 ? -2.683 7.751 5.037 1.00 41.09 145 ALA A O 1
ATOM 1099 N N . LYS A 1 146 ? -4.147 6.476 3.914 1.00 40.00 146 LYS A N 1
ATOM 1100 C CA . LYS A 1 146 ? -4.922 6.012 5.076 1.00 40.00 146 LYS A CA 1
ATOM 1101 C C . LYS A 1 146 ? -4.698 4.541 5.431 1.00 40.00 146 LYS A C 1
ATOM 1103 O O . LYS A 1 146 ? -5.259 4.132 6.447 1.00 40.00 146 LYS A O 1
ATOM 1108 N N . GLY A 1 147 ? -3.872 3.808 4.681 1.00 40.81 147 GLY A N 1
ATOM 1109 C CA . GLY A 1 147 ? -3.437 2.456 5.036 1.00 40.81 147 GLY A CA 1
ATOM 1110 C C . GLY A 1 147 ? -4.539 1.407 4.919 1.00 40.81 147 GLY A C 1
ATOM 1111 O O . GLY A 1 147 ? -4.744 0.640 5.857 1.00 40.81 147 GLY A O 1
ATOM 1112 N N . ASP A 1 148 ? -5.269 1.390 3.800 1.00 47.22 148 ASP A N 1
ATOM 1113 C CA . ASP A 1 148 ? -6.087 0.217 3.491 1.00 47.22 148 ASP A CA 1
ATOM 1114 C C . ASP A 1 148 ? -5.146 -0.901 2.986 1.00 47.22 148 ASP A C 1
ATOM 1116 O O . ASP A 1 148 ? -4.263 -0.643 2.167 1.00 47.22 148 ASP A O 1
ATOM 1120 N N . PRO A 1 149 ? -5.321 -2.165 3.412 1.00 45.72 149 PRO A N 1
ATOM 1121 C CA . PRO A 1 149 ? -4.455 -3.295 3.037 1.00 45.72 149 PRO A CA 1
ATOM 1122 C C . PRO A 1 149 ? -4.469 -3.653 1.532 1.00 45.72 149 PRO A C 1
ATOM 1124 O O . PRO A 1 149 ? -3.855 -4.633 1.115 1.00 45.72 149 PRO A O 1
ATOM 1127 N N . GLY A 1 150 ? -5.164 -2.867 0.702 1.00 49.34 150 GLY A N 1
ATOM 1128 C CA . GLY A 1 150 ? -5.155 -2.956 -0.758 1.00 49.34 150 GLY A CA 1
ATOM 1129 C C . GLY A 1 150 ? -3.997 -2.215 -1.439 1.00 49.34 150 GLY A C 1
ATOM 1130 O O . GLY A 1 150 ? -3.843 -2.366 -2.651 1.00 49.34 150 GLY A O 1
ATOM 1131 N N . ASP A 1 151 ? -3.175 -1.470 -0.692 1.00 54.97 151 ASP A N 1
ATOM 1132 C CA . ASP A 1 151 ? -2.092 -0.619 -1.214 1.00 54.97 151 ASP A CA 1
ATOM 1133 C C . ASP A 1 151 ? -0.840 -1.425 -1.607 1.00 54.97 151 ASP A C 1
ATOM 1135 O O . ASP A 1 151 ? 0.273 -1.250 -1.095 1.00 54.97 151 ASP A O 1
ATOM 1139 N N . VAL A 1 152 ? -1.021 -2.368 -2.526 1.00 67.38 152 VAL A N 1
ATOM 1140 C CA . VAL A 1 152 ? 0.037 -3.263 -2.981 1.00 67.38 152 VAL A CA 1
ATOM 1141 C C . VAL A 1 152 ? 0.729 -2.638 -4.194 1.00 67.38 152 VAL A C 1
ATOM 1143 O O . VAL A 1 152 ? 0.099 -2.424 -5.230 1.00 67.38 152 VAL A O 1
ATOM 1146 N N . ARG A 1 153 ? 2.045 -2.374 -4.098 1.00 84.12 153 ARG A N 1
ATOM 1147 C CA . ARG A 1 153 ? 2.862 -1.930 -5.251 1.00 84.12 153 ARG A CA 1
ATOM 1148 C C . ARG A 1 153 ? 2.613 -2.855 -6.448 1.00 84.12 153 ARG A C 1
ATOM 1150 O O . ARG A 1 153 ? 2.485 -4.060 -6.231 1.00 84.12 153 ARG A O 1
ATOM 1157 N N . PRO A 1 154 ? 2.675 -2.375 -7.703 1.00 87.94 154 PRO A N 1
ATOM 1158 C CA . PRO A 1 154 ? 2.553 -3.254 -8.868 1.00 87.94 154 PRO A CA 1
ATOM 1159 C C . PRO A 1 154 ? 3.523 -4.444 -8.812 1.00 87.94 154 PRO A C 1
ATOM 1161 O O . PRO A 1 154 ? 3.154 -5.581 -9.110 1.00 87.94 154 PRO A O 1
ATOM 1164 N N . SER A 1 155 ? 4.753 -4.200 -8.347 1.00 90.19 155 SER A N 1
ATOM 1165 C CA . SER A 1 155 ? 5.746 -5.250 -8.115 1.00 90.19 155 SER A CA 1
ATOM 1166 C C . SER A 1 155 ? 5.369 -6.216 -6.992 1.00 90.19 155 SER A C 1
ATOM 1168 O O . SER A 1 155 ? 5.577 -7.416 -7.144 1.00 90.19 155 SER A O 1
ATOM 1170 N N . ASP A 1 156 ? 4.789 -5.742 -5.891 1.00 86.75 156 ASP A N 1
ATOM 1171 C CA . ASP A 1 156 ? 4.335 -6.601 -4.793 1.00 86.75 156 ASP A CA 1
ATOM 1172 C C . ASP A 1 156 ? 3.117 -7.429 -5.195 1.00 86.75 156 ASP A C 1
ATOM 1174 O O . ASP A 1 156 ? 3.077 -8.627 -4.933 1.00 86.75 156 ASP A O 1
ATOM 1178 N N . TRP A 1 157 ? 2.191 -6.845 -5.953 1.00 87.06 157 TRP A N 1
ATOM 1179 C CA . TRP A 1 157 ? 1.041 -7.551 -6.499 1.00 87.06 157 TRP A CA 1
ATOM 1180 C C . TRP A 1 157 ? 1.503 -8.683 -7.414 1.00 87.06 157 TRP A C 1
ATOM 1182 O O . TRP A 1 157 ? 1.043 -9.820 -7.286 1.00 87.06 157 TRP A O 1
ATOM 1192 N N . LEU A 1 158 ? 2.472 -8.398 -8.290 1.00 89.38 158 LEU A N 1
ATOM 1193 C CA . LEU A 1 158 ? 3.028 -9.403 -9.185 1.00 89.38 158 LEU A CA 1
ATOM 1194 C C . LEU A 1 158 ? 3.765 -10.503 -8.409 1.00 89.38 158 LEU A C 1
ATOM 1196 O O . LEU A 1 158 ? 3.588 -11.677 -8.729 1.00 89.38 158 LEU A O 1
ATOM 1200 N N . LYS A 1 159 ? 4.532 -10.159 -7.363 1.00 89.44 159 LYS A N 1
ATOM 1201 C CA . LYS A 1 159 ? 5.182 -11.148 -6.482 1.00 89.44 159 LYS A CA 1
ATOM 1202 C C . LYS A 1 159 ? 4.158 -12.052 -5.807 1.00 89.44 159 LYS A C 1
ATOM 1204 O O . LYS A 1 159 ? 4.340 -13.261 -5.834 1.00 89.44 159 LYS A O 1
ATOM 1209 N N . LEU A 1 160 ? 3.076 -11.503 -5.253 1.00 86.25 160 LEU A N 1
ATOM 1210 C CA . LEU A 1 160 ? 2.025 -12.295 -4.605 1.00 86.25 160 LEU A CA 1
ATOM 1211 C C . LEU A 1 160 ? 1.344 -13.242 -5.598 1.00 86.25 160 LEU A C 1
ATOM 1213 O O . LEU A 1 160 ? 1.149 -14.419 -5.304 1.00 86.25 160 LEU A O 1
ATOM 1217 N N . ARG A 1 161 ? 1.026 -12.757 -6.805 1.00 89.00 161 ARG A N 1
ATOM 1218 C CA . ARG A 1 161 ? 0.389 -13.571 -7.851 1.00 89.00 161 ARG A CA 1
ATOM 1219 C C . ARG A 1 161 ? 1.304 -14.670 -8.379 1.00 89.00 161 ARG A C 1
ATOM 1221 O O . ARG A 1 161 ? 0.852 -15.802 -8.537 1.00 89.00 161 ARG A O 1
ATOM 1228 N N . LEU A 1 162 ? 2.568 -14.354 -8.647 1.00 92.06 162 LEU A N 1
ATOM 1229 C CA . LEU A 1 162 ? 3.551 -15.332 -9.113 1.00 92.06 162 LEU A CA 1
ATOM 1230 C C . LEU A 1 162 ? 3.932 -16.322 -8.012 1.00 92.06 162 LEU A C 1
ATOM 1232 O O . LEU A 1 162 ? 4.032 -17.510 -8.291 1.00 92.06 162 LEU A O 1
ATOM 1236 N N . GLY A 1 163 ? 4.085 -15.856 -6.771 1.00 90.12 163 GLY A N 1
ATOM 1237 C CA . GLY A 1 163 ? 4.311 -16.702 -5.601 1.00 90.12 163 GLY A CA 1
ATOM 1238 C C . GLY A 1 163 ? 3.198 -17.733 -5.450 1.00 90.12 163 GLY A C 1
ATOM 1239 O O . GLY A 1 163 ? 3.469 -18.930 -5.506 1.00 90.12 163 GLY A O 1
ATOM 1240 N N . ALA A 1 164 ? 1.940 -17.283 -5.422 1.00 88.00 164 ALA A N 1
ATOM 1241 C CA . ALA A 1 164 ? 0.776 -18.168 -5.371 1.00 88.00 164 ALA A CA 1
ATOM 1242 C C . ALA A 1 164 ? 0.721 -19.143 -6.565 1.00 88.00 164 ALA A C 1
ATOM 1244 O O . ALA A 1 164 ? 0.440 -20.329 -6.397 1.00 88.00 164 ALA A O 1
ATOM 1245 N N . ALA A 1 165 ? 1.036 -18.682 -7.782 1.00 93.00 165 ALA A N 1
ATOM 1246 C CA . ALA A 1 165 ? 1.062 -19.540 -8.971 1.00 93.00 165 ALA A CA 1
ATOM 1247 C C . ALA A 1 165 ? 2.151 -20.630 -8.915 1.00 93.00 165 ALA A C 1
ATOM 1249 O O . ALA A 1 165 ? 1.978 -21.699 -9.504 1.00 93.00 165 ALA A O 1
ATOM 1250 N N . LEU A 1 166 ? 3.251 -20.366 -8.207 1.00 94.25 166 LEU A N 1
ATOM 1251 C CA . LEU A 1 166 ? 4.360 -21.294 -7.987 1.00 94.25 166 LEU A CA 1
ATOM 1252 C C . LEU A 1 166 ? 4.189 -22.142 -6.713 1.00 94.25 166 LEU A C 1
ATOM 1254 O O . LEU A 1 166 ? 5.076 -22.929 -6.394 1.00 94.25 166 LEU A O 1
ATOM 1258 N N . GLY A 1 167 ? 3.070 -22.000 -5.993 1.00 92.69 167 GLY A N 1
ATOM 1259 C CA . GLY A 1 167 ? 2.832 -22.686 -4.718 1.00 92.69 167 GLY A CA 1
ATOM 1260 C C . GLY A 1 167 ? 3.687 -22.158 -3.560 1.00 92.69 167 GLY A C 1
ATOM 1261 O O . GLY A 1 167 ? 3.849 -22.846 -2.559 1.00 92.69 167 GLY A O 1
ATOM 1262 N N . MET A 1 168 ? 4.250 -20.958 -3.705 1.00 89.25 168 MET A N 1
ATOM 1263 C CA . MET A 1 168 ? 4.985 -20.233 -2.670 1.00 89.25 168 MET A CA 1
ATOM 1264 C C . MET A 1 168 ? 4.059 -19.184 -2.056 1.00 89.25 168 MET A C 1
ATOM 1266 O O . MET A 1 168 ? 4.152 -17.993 -2.378 1.00 89.25 168 MET A O 1
ATOM 1270 N N . ASP A 1 169 ? 3.134 -19.638 -1.212 1.00 82.94 169 ASP A N 1
ATOM 1271 C CA . ASP A 1 169 ? 2.251 -18.732 -0.484 1.00 82.94 169 ASP A CA 1
ATOM 1272 C C . ASP A 1 169 ? 3.063 -17.781 0.395 1.00 82.94 169 ASP A C 1
ATOM 1274 O O . ASP A 1 169 ? 4.127 -18.114 0.912 1.00 82.94 169 ASP A O 1
ATOM 1278 N N . GLN A 1 170 ? 2.547 -16.571 0.583 1.00 79.75 170 GLN A N 1
ATOM 1279 C CA . GLN A 1 170 ? 3.241 -15.521 1.327 1.00 79.75 170 GLN A CA 1
ATOM 1280 C C . GLN A 1 170 ? 3.590 -15.948 2.767 1.00 79.75 170 GLN A C 1
ATOM 1282 O O . GLN A 1 170 ? 4.610 -15.544 3.318 1.00 79.75 170 GLN A O 1
ATOM 1287 N N . SER A 1 171 ? 2.774 -16.830 3.352 1.00 79.50 171 SER A N 1
ATOM 1288 C CA . SER A 1 171 ? 2.989 -17.417 4.676 1.00 79.50 171 SER A CA 1
ATOM 1289 C C . SER A 1 171 ? 4.206 -18.341 4.764 1.00 79.50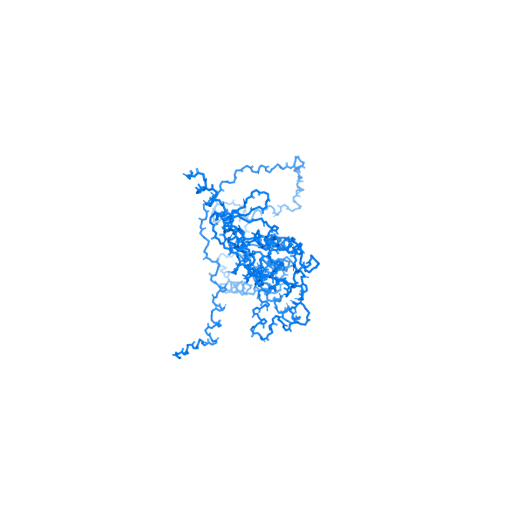 171 SER A C 1
ATOM 1291 O O . SER A 1 171 ? 4.639 -18.645 5.876 1.00 79.50 171 SER A O 1
ATOM 1293 N N . SER A 1 172 ? 4.722 -18.823 3.628 1.00 82.75 172 SER A N 1
ATOM 1294 C CA . SER A 1 172 ? 5.865 -19.737 3.554 1.00 82.75 172 SER A CA 1
ATOM 1295 C C . SER A 1 172 ? 7.199 -19.021 3.328 1.00 82.75 172 SER A C 1
ATOM 1297 O O . SER A 1 172 ? 8.203 -19.687 3.092 1.00 82.75 172 SER A O 1
ATOM 1299 N N . TRP A 1 173 ? 7.223 -17.687 3.310 1.00 84.44 173 TRP A N 1
ATOM 1300 C CA . TRP A 1 173 ? 8.455 -16.922 3.128 1.00 84.44 173 TRP A CA 1
ATOM 1301 C C . TRP A 1 173 ? 9.207 -16.815 4.462 1.00 84.44 173 TRP A C 1
ATOM 1303 O O . TRP A 1 173 ? 8.597 -16.524 5.489 1.00 84.44 173 TRP A O 1
ATOM 1313 N N . GLU A 1 174 ? 10.516 -17.077 4.446 1.00 77.38 174 GLU A N 1
ATOM 1314 C CA . GLU A 1 174 ? 11.344 -17.211 5.661 1.00 77.38 174 GLU A CA 1
ATOM 1315 C C . GLU A 1 174 ? 11.587 -15.875 6.383 1.00 77.38 174 GLU A C 1
ATOM 1317 O O . GLU A 1 174 ? 11.626 -15.838 7.608 1.00 77.38 174 GLU A O 1
ATOM 1322 N N . ASP A 1 175 ? 11.699 -14.776 5.633 1.00 74.00 175 ASP A N 1
ATOM 1323 C CA . ASP A 1 175 ? 12.066 -13.457 6.155 1.00 74.00 175 ASP A CA 1
ATOM 1324 C C . ASP A 1 175 ? 10.861 -12.506 6.173 1.00 74.00 175 ASP A C 1
ATOM 1326 O O . ASP A 1 175 ? 10.769 -11.655 5.289 1.00 74.00 175 ASP A O 1
ATOM 1330 N N . ASP A 1 176 ? 9.943 -12.636 7.140 1.00 66.88 176 ASP A N 1
ATOM 1331 C CA . ASP A 1 176 ? 8.881 -11.654 7.457 1.00 66.88 176 ASP A CA 1
ATOM 1332 C C . ASP A 1 176 ? 8.397 -10.833 6.244 1.00 66.88 176 ASP A C 1
ATOM 1334 O O . ASP A 1 176 ? 8.662 -9.633 6.122 1.00 66.88 176 ASP A O 1
ATOM 1338 N N . TRP A 1 177 ? 7.714 -11.508 5.312 1.00 71.19 177 TRP A N 1
ATOM 1339 C CA . TRP A 1 177 ? 7.116 -10.920 4.101 1.00 71.19 177 TRP A CA 1
ATOM 1340 C C . TRP A 1 177 ? 8.070 -10.541 2.961 1.00 71.19 177 TRP A C 1
ATOM 1342 O O . TRP A 1 177 ? 7.628 -9.967 1.960 1.00 71.19 177 TRP A O 1
ATOM 1352 N N . LYS A 1 178 ? 9.354 -10.894 3.032 1.00 82.50 178 LYS A N 1
ATOM 1353 C CA . LYS A 1 178 ? 10.263 -10.741 1.894 1.00 82.50 178 LYS A CA 1
ATOM 1354 C C . LYS A 1 178 ? 10.094 -11.905 0.918 1.00 82.50 178 LYS A C 1
ATOM 1356 O O . LYS A 1 178 ? 10.214 -13.062 1.314 1.00 82.50 178 LYS A O 1
ATOM 1361 N N . PRO A 1 179 ? 9.846 -11.622 -0.370 1.00 87.00 179 PRO A N 1
ATOM 1362 C CA . PRO A 1 179 ? 9.822 -12.663 -1.388 1.00 87.00 179 PRO A CA 1
ATOM 1363 C C . PRO A 1 179 ? 11.192 -13.360 -1.462 1.00 87.00 179 PRO A C 1
ATOM 1365 O O . PRO A 1 179 ? 12.219 -12.704 -1.263 1.00 87.00 179 PRO A O 1
ATOM 1368 N N . PRO A 1 180 ? 11.244 -14.647 -1.847 1.00 91.56 180 PRO A N 1
ATOM 1369 C CA . PRO A 1 180 ? 12.501 -15.302 -2.182 1.00 91.56 180 PRO A CA 1
ATOM 1370 C C . PRO A 1 180 ? 13.304 -14.473 -3.193 1.00 91.56 180 PRO A C 1
ATOM 1372 O O . PRO A 1 180 ? 12.736 -13.915 -4.138 1.00 91.56 180 PRO A O 1
ATOM 1375 N N . ALA A 1 181 ? 14.628 -14.420 -3.031 1.00 93.56 181 ALA A N 1
ATOM 1376 C CA . ALA A 1 181 ? 15.499 -13.597 -3.876 1.00 93.56 181 ALA A CA 1
ATOM 1377 C C . ALA A 1 181 ? 15.339 -13.903 -5.378 1.00 93.56 181 ALA A C 1
ATOM 1379 O O . ALA A 1 181 ? 15.414 -12.999 -6.208 1.00 93.56 181 ALA A O 1
ATOM 1380 N N . SER A 1 182 ? 15.048 -15.159 -5.730 1.00 94.69 182 SER A N 1
ATOM 1381 C CA . SER A 1 182 ? 14.749 -15.584 -7.102 1.00 94.69 182 SER A CA 1
ATOM 1382 C C . SER A 1 182 ? 13.481 -14.928 -7.657 1.00 94.69 182 SER A C 1
ATOM 1384 O O . SER A 1 182 ? 13.500 -14.385 -8.761 1.00 94.69 182 SER A O 1
ATOM 1386 N N . LEU A 1 183 ? 12.394 -14.917 -6.881 1.00 94.38 183 LEU A N 1
ATOM 1387 C CA . LEU A 1 183 ? 11.137 -14.268 -7.247 1.00 94.38 183 LEU A CA 1
ATOM 1388 C C . LEU A 1 183 ? 11.313 -12.747 -7.342 1.00 94.38 183 LEU A C 1
ATOM 1390 O O . LEU A 1 183 ? 10.830 -12.124 -8.288 1.00 94.38 183 LEU A O 1
ATOM 1394 N N . GLN A 1 184 ? 12.045 -12.148 -6.401 1.00 94.56 184 GLN A N 1
ATOM 1395 C CA . GLN A 1 184 ? 12.359 -10.722 -6.437 1.00 94.56 184 GLN A CA 1
ATOM 1396 C C . GLN A 1 184 ? 13.204 -10.346 -7.659 1.00 94.56 184 GLN A C 1
ATOM 1398 O O . GLN A 1 184 ? 12.914 -9.339 -8.309 1.00 94.56 184 GLN A O 1
ATOM 1403 N N . GLY A 1 185 ? 14.218 -11.150 -7.983 1.00 96.19 185 GLY A N 1
ATOM 1404 C CA . GLY A 1 185 ? 15.059 -10.966 -9.162 1.00 96.19 185 GLY A CA 1
ATOM 1405 C C . GLY A 1 185 ? 14.248 -11.071 -10.450 1.00 96.19 185 GLY A C 1
ATOM 1406 O O . GLY A 1 185 ? 14.344 -10.192 -11.303 1.00 96.19 185 GLY A O 1
ATOM 1407 N N . PHE A 1 186 ? 13.375 -12.077 -10.549 1.00 96.50 186 PHE A N 1
ATOM 1408 C CA . PHE A 1 186 ? 12.484 -12.251 -11.695 1.00 96.50 186 PHE A CA 1
ATOM 1409 C C . PHE A 1 186 ? 11.545 -11.055 -11.887 1.00 96.50 186 PHE A C 1
ATOM 1411 O O . PHE A 1 186 ? 11.453 -10.510 -12.985 1.00 96.50 186 PHE A O 1
ATOM 1418 N N . VAL A 1 187 ? 10.875 -10.610 -10.820 1.00 95.44 187 VAL A N 1
ATOM 1419 C CA . VAL A 1 187 ? 9.958 -9.464 -10.893 1.00 95.44 187 VAL A CA 1
ATOM 1420 C C . VAL A 1 187 ? 10.714 -8.188 -11.252 1.00 95.44 187 VAL A C 1
ATOM 1422 O O . VAL A 1 187 ? 10.280 -7.456 -12.135 1.00 95.44 187 VAL A O 1
ATOM 1425 N N . THR A 1 188 ? 11.874 -7.942 -10.642 1.00 96.44 188 THR A N 1
ATOM 1426 C CA . THR A 1 188 ? 12.730 -6.799 -11.001 1.00 96.44 188 THR A CA 1
ATOM 1427 C C . THR A 1 188 ? 13.110 -6.835 -12.483 1.00 96.44 188 THR A C 1
ATOM 1429 O O . THR A 1 188 ? 12.938 -5.836 -13.175 1.00 96.44 188 THR A O 1
ATOM 1432 N N . ALA A 1 189 ? 13.547 -7.989 -12.997 1.00 97.38 189 ALA A N 1
ATOM 1433 C CA . ALA A 1 189 ? 13.886 -8.153 -14.409 1.00 97.38 189 ALA A CA 1
ATOM 1434 C C . ALA A 1 189 ? 12.680 -7.902 -15.330 1.00 97.38 189 ALA A C 1
ATOM 1436 O O . ALA A 1 189 ? 12.812 -7.210 -16.337 1.00 97.38 189 ALA A O 1
ATOM 1437 N N . ALA A 1 190 ? 11.491 -8.391 -14.964 1.00 96.69 190 ALA A N 1
ATOM 1438 C CA . ALA A 1 190 ? 10.266 -8.146 -15.721 1.00 96.69 190 ALA A CA 1
ATOM 1439 C C . ALA A 1 190 ? 9.927 -6.647 -15.800 1.00 96.69 190 ALA A C 1
ATOM 1441 O O . ALA A 1 190 ? 9.607 -6.146 -16.875 1.00 96.69 190 ALA A O 1
ATOM 1442 N N . PHE A 1 191 ? 10.049 -5.910 -14.693 1.00 96.38 191 PHE A N 1
ATOM 1443 C CA . PHE A 1 191 ? 9.821 -4.462 -14.688 1.00 96.38 191 PHE A CA 1
ATOM 1444 C C . PHE A 1 191 ? 10.910 -3.676 -15.422 1.00 96.38 191 PHE A C 1
ATOM 1446 O O . PHE A 1 191 ? 10.586 -2.661 -16.033 1.00 96.38 191 PHE A O 1
ATOM 1453 N N . ILE A 1 192 ? 12.161 -4.152 -15.428 1.00 96.94 192 ILE A N 1
ATOM 1454 C CA . ILE A 1 192 ? 13.223 -3.577 -16.268 1.00 96.94 192 ILE A CA 1
ATOM 1455 C C . ILE A 1 192 ? 12.859 -3.712 -17.747 1.00 96.94 192 ILE A C 1
ATOM 1457 O O . ILE A 1 192 ? 12.884 -2.730 -18.482 1.00 96.94 192 ILE A O 1
ATOM 1461 N N . LEU A 1 193 ? 12.435 -4.904 -18.174 1.00 96.50 193 LEU A N 1
ATOM 1462 C CA . LEU A 1 193 ? 12.002 -5.139 -19.553 1.00 96.50 193 LEU A CA 1
ATOM 1463 C C . LEU A 1 193 ? 10.797 -4.273 -19.937 1.00 96.50 193 LEU A C 1
ATOM 1465 O O . LEU A 1 193 ? 10.780 -3.691 -21.020 1.00 96.50 193 LEU A O 1
ATOM 1469 N N . LEU A 1 194 ? 9.810 -4.147 -19.046 1.00 95.69 194 LEU A N 1
ATOM 1470 C CA . LEU A 1 194 ? 8.652 -3.277 -19.263 1.00 95.69 194 LEU A CA 1
ATOM 1471 C C . LEU A 1 194 ? 9.043 -1.797 -19.330 1.00 95.69 194 LEU A C 1
ATOM 1473 O O . LEU A 1 194 ? 8.505 -1.065 -20.160 1.00 95.69 194 LEU A O 1
ATOM 1477 N N . GLY A 1 195 ? 9.982 -1.353 -18.495 1.00 95.69 195 GLY A N 1
ATOM 1478 C CA . GLY A 1 195 ? 10.502 0.010 -18.525 1.00 95.69 195 GLY A CA 1
ATOM 1479 C C . GLY A 1 195 ? 11.271 0.307 -19.808 1.00 95.69 195 GLY A C 1
ATOM 1480 O O . GLY A 1 195 ? 11.020 1.332 -20.436 1.00 95.69 195 GLY A O 1
ATOM 1481 N N . THR A 1 196 ? 12.125 -0.616 -20.263 1.00 96.06 196 THR A N 1
ATOM 1482 C CA . THR A 1 196 ? 12.806 -0.515 -21.562 1.00 96.06 196 THR A CA 1
ATOM 1483 C C . THR A 1 196 ? 11.809 -0.469 -22.715 1.00 96.06 196 THR A C 1
ATOM 1485 O O . THR A 1 196 ? 11.916 0.403 -23.575 1.00 96.06 196 THR A O 1
ATOM 1488 N N . ALA A 1 197 ? 10.808 -1.354 -22.725 1.00 95.81 197 ALA A N 1
ATOM 1489 C CA . ALA A 1 197 ? 9.774 -1.358 -23.756 1.00 95.81 197 ALA A CA 1
ATOM 1490 C C . ALA A 1 197 ? 8.987 -0.038 -23.776 1.00 95.81 197 ALA A C 1
ATOM 1492 O O . ALA A 1 197 ? 8.805 0.554 -24.837 1.00 95.81 197 ALA A O 1
ATOM 1493 N N . SER A 1 198 ? 8.584 0.460 -22.604 1.00 95.75 198 SER A N 1
ATOM 1494 C CA . SER A 1 198 ? 7.860 1.731 -22.470 1.00 95.75 198 SER A CA 1
ATOM 1495 C C . SER A 1 198 ? 8.698 2.908 -22.962 1.00 95.75 198 SER A C 1
ATOM 1497 O O . SER A 1 198 ? 8.206 3.734 -23.728 1.00 95.75 198 SER A O 1
ATOM 1499 N N . ASN A 1 199 ? 9.978 2.949 -22.585 1.00 96.00 199 ASN A N 1
ATOM 1500 C CA . ASN A 1 199 ? 10.905 3.973 -23.043 1.00 96.00 199 ASN A CA 1
ATOM 1501 C C . ASN A 1 199 ? 11.041 3.950 -24.572 1.00 96.00 199 ASN A C 1
ATOM 1503 O O . ASN A 1 199 ? 10.842 4.980 -25.203 1.00 96.00 199 ASN A O 1
ATOM 1507 N N . ARG A 1 200 ? 11.265 2.779 -25.188 1.00 94.50 200 ARG A N 1
ATOM 1508 C CA . ARG A 1 200 ? 11.374 2.659 -26.655 1.00 94.50 200 ARG A CA 1
ATOM 1509 C C . ARG A 1 200 ? 10.095 3.074 -27.382 1.00 94.50 200 ARG A C 1
ATOM 1511 O O . ARG A 1 200 ? 10.169 3.767 -28.392 1.00 94.50 200 ARG A O 1
ATOM 1518 N N . VAL A 1 201 ? 8.924 2.695 -26.872 1.00 95.75 201 VAL A N 1
ATOM 1519 C CA . VAL A 1 201 ? 7.639 3.109 -27.460 1.00 95.75 201 VAL A CA 1
ATOM 1520 C C . VAL A 1 201 ? 7.482 4.631 -27.409 1.00 95.75 201 VAL A C 1
ATOM 1522 O O . VAL A 1 201 ? 7.057 5.234 -28.395 1.00 95.75 201 VAL A O 1
ATOM 1525 N N . LEU A 1 202 ? 7.853 5.269 -26.297 1.00 96.06 202 LEU A N 1
ATOM 1526 C CA . LEU A 1 202 ? 7.791 6.726 -26.148 1.00 96.06 202 LEU A CA 1
ATOM 1527 C C . LEU A 1 202 ? 8.842 7.448 -26.996 1.00 96.06 202 LEU A C 1
ATOM 1529 O O . LEU A 1 202 ? 8.526 8.471 -27.592 1.00 96.06 202 LEU A O 1
ATOM 1533 N N . GLU A 1 203 ? 10.054 6.906 -27.104 1.00 94.94 203 GLU A N 1
ATOM 1534 C CA . GLU A 1 203 ? 11.105 7.439 -27.977 1.00 94.94 203 GLU A CA 1
ATOM 1535 C C . GLU A 1 203 ? 10.647 7.451 -29.440 1.00 94.94 203 GLU A C 1
ATOM 1537 O O . GLU A 1 203 ? 10.764 8.475 -30.108 1.00 94.94 203 GLU A O 1
ATOM 1542 N N . VAL A 1 204 ? 10.072 6.343 -29.923 1.00 93.62 204 VAL A N 1
ATOM 1543 C CA . VAL A 1 204 ? 9.598 6.220 -31.312 1.00 93.62 204 VAL A CA 1
ATOM 1544 C C . VAL A 1 204 ? 8.383 7.110 -31.586 1.00 93.62 204 VAL A C 1
ATOM 1546 O O . VAL A 1 204 ? 8.244 7.633 -32.688 1.00 93.62 204 VAL A O 1
ATOM 1549 N N . SER A 1 205 ? 7.491 7.284 -30.608 1.00 96.12 205 SER A N 1
ATOM 1550 C CA . SER A 1 205 ? 6.239 8.028 -30.808 1.00 96.12 205 SER A CA 1
ATOM 1551 C C . SER A 1 205 ? 6.355 9.532 -30.557 1.00 96.12 205 SER A C 1
ATOM 1553 O O . SER A 1 205 ? 5.714 10.311 -31.258 1.00 96.12 205 SER A O 1
ATOM 1555 N N . LEU A 1 206 ? 7.139 9.944 -29.558 1.00 95.69 206 LEU A N 1
ATOM 1556 C CA . LEU 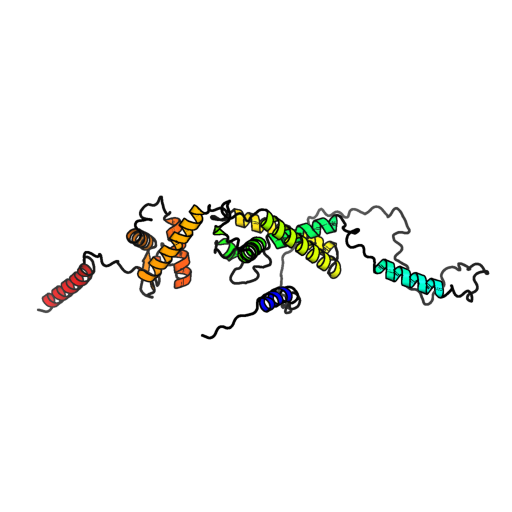A 1 206 ? 7.188 11.320 -29.046 1.00 95.69 206 LEU A CA 1
ATOM 1557 C C . LEU A 1 206 ? 8.610 11.907 -29.012 1.00 95.69 206 LEU A C 1
ATOM 1559 O O . LEU A 1 206 ? 8.773 13.090 -28.712 1.00 95.69 206 LEU A O 1
ATOM 1563 N N . GLY A 1 207 ? 9.631 11.108 -29.331 1.00 93.81 207 GLY A N 1
ATOM 1564 C CA . GLY A 1 207 ? 11.035 11.512 -29.350 1.00 93.81 207 GLY A CA 1
ATOM 1565 C C . GLY A 1 207 ? 11.791 11.228 -28.047 1.00 93.81 207 GLY A C 1
ATOM 1566 O O . GLY A 1 207 ? 11.215 11.097 -26.963 1.00 93.81 207 GLY A O 1
ATOM 1567 N N . GLU A 1 208 ? 13.123 11.169 -28.153 1.00 93.75 208 GLU A N 1
ATOM 1568 C CA . GLU A 1 208 ? 14.041 10.833 -27.050 1.00 93.75 208 GLU A CA 1
ATOM 1569 C C . GLU A 1 208 ? 13.920 11.795 -25.863 1.00 93.75 208 GLU A C 1
ATOM 1571 O O . GLU A 1 208 ? 13.808 11.368 -24.712 1.00 93.75 208 GLU A O 1
ATOM 1576 N N . SER A 1 209 ? 13.859 13.102 -26.132 1.00 94.69 209 SER A N 1
ATOM 1577 C CA . SER A 1 209 ? 13.749 14.114 -25.077 1.00 94.69 209 SER A CA 1
ATOM 1578 C C . SER A 1 209 ? 12.461 13.967 -24.266 1.00 94.69 209 SER A C 1
ATOM 1580 O O . SER A 1 209 ? 12.485 14.128 -23.046 1.00 94.69 209 SER A O 1
ATOM 1582 N N . PHE A 1 210 ? 11.342 13.634 -24.917 1.00 95.56 210 PHE A N 1
ATOM 1583 C CA . PHE A 1 210 ? 10.074 13.436 -24.219 1.00 95.56 210 PHE A CA 1
ATOM 1584 C C . PHE A 1 210 ? 10.109 12.171 -23.358 1.00 95.56 210 PHE A C 1
ATOM 1586 O O . PHE A 1 210 ? 9.730 12.220 -22.187 1.00 95.56 210 PHE A O 1
ATOM 1593 N N . ALA A 1 211 ? 10.601 11.058 -23.910 1.00 95.69 211 ALA A N 1
ATOM 1594 C CA . ALA A 1 211 ? 10.720 9.796 -23.185 1.00 95.69 211 ALA A CA 1
ATOM 1595 C C . ALA A 1 211 ? 11.578 9.945 -21.919 1.00 95.69 211 ALA A C 1
ATOM 1597 O O . ALA A 1 211 ? 11.164 9.502 -20.842 1.00 95.69 211 ALA A O 1
ATOM 1598 N N . LEU A 1 212 ? 12.713 10.646 -22.022 1.00 95.69 212 LEU A N 1
ATOM 1599 C CA . LEU A 1 212 ? 13.599 10.920 -20.892 1.00 95.69 212 LEU A CA 1
ATOM 1600 C C . LEU A 1 212 ? 12.936 11.820 -19.840 1.00 95.69 212 LEU A C 1
ATOM 1602 O O . LEU A 1 212 ? 12.908 11.466 -18.663 1.00 95.69 212 LEU A O 1
ATOM 1606 N N . MET A 1 213 ? 12.384 12.969 -20.243 1.00 96.56 213 MET A N 1
ATOM 1607 C CA . MET A 1 213 ? 11.771 13.930 -19.313 1.00 96.56 213 MET A CA 1
ATOM 1608 C C . MET A 1 213 ? 10.530 13.350 -18.620 1.00 96.56 213 MET A C 1
ATOM 1610 O O . MET A 1 213 ? 10.326 13.554 -17.417 1.00 96.56 213 MET A O 1
ATOM 1614 N N . GLY A 1 214 ? 9.724 12.581 -19.357 1.00 95.31 214 GLY A N 1
ATOM 1615 C CA . GLY A 1 214 ? 8.602 11.819 -18.815 1.00 95.31 214 GLY A CA 1
ATOM 1616 C C . GLY A 1 214 ? 9.065 10.778 -17.798 1.00 95.31 214 GLY A C 1
ATOM 1617 O O . GLY A 1 214 ? 8.532 10.732 -16.688 1.00 95.31 214 GLY A O 1
ATOM 1618 N N . GLY A 1 215 ? 10.119 10.021 -18.124 1.00 95.06 215 GLY A N 1
ATOM 1619 C CA . GLY A 1 215 ? 10.741 9.064 -17.211 1.00 95.06 215 GLY A CA 1
ATOM 1620 C C . GLY A 1 215 ? 11.275 9.729 -15.942 1.00 95.06 215 GLY A C 1
ATOM 1621 O O . GLY A 1 215 ? 11.005 9.249 -14.844 1.00 95.06 215 GLY A O 1
ATOM 1622 N N . MET A 1 216 ? 11.968 10.869 -16.055 1.00 96.38 216 MET A N 1
ATOM 1623 C CA . MET A 1 216 ? 12.482 11.622 -14.901 1.00 96.38 216 MET A CA 1
ATOM 1624 C C . MET A 1 216 ? 11.350 12.069 -13.979 1.00 96.38 216 MET A C 1
ATOM 1626 O O . MET A 1 216 ? 11.412 11.857 -12.769 1.00 96.38 216 MET A O 1
ATOM 1630 N N . THR A 1 217 ? 10.292 12.640 -14.555 1.00 94.69 217 THR A N 1
ATOM 1631 C CA . THR A 1 217 ? 9.118 13.093 -13.801 1.00 94.69 217 THR A CA 1
ATOM 1632 C C . THR A 1 217 ? 8.448 11.916 -13.096 1.00 94.69 217 THR A C 1
ATOM 1634 O O . THR A 1 217 ? 8.186 11.977 -11.895 1.00 94.69 217 THR A O 1
ATOM 1637 N N . ALA A 1 218 ? 8.228 10.810 -13.812 1.00 93.44 218 ALA A N 1
ATOM 1638 C CA . ALA A 1 218 ? 7.620 9.607 -13.260 1.00 93.44 218 ALA A CA 1
ATOM 1639 C C . ALA A 1 218 ? 8.490 8.963 -12.165 1.00 93.44 218 ALA A C 1
ATOM 1641 O O . ALA A 1 218 ? 7.962 8.521 -11.147 1.00 93.44 218 ALA A O 1
ATOM 1642 N N . GLY A 1 219 ? 9.814 8.964 -12.332 1.00 93.12 219 GLY A N 1
ATOM 1643 C CA . GLY A 1 219 ? 10.774 8.479 -11.343 1.00 93.12 219 GLY A CA 1
ATOM 1644 C C . GLY A 1 219 ? 10.793 9.324 -10.067 1.00 93.12 219 GLY A C 1
ATOM 1645 O O . GLY A 1 219 ? 10.785 8.767 -8.971 1.00 93.12 219 GLY A O 1
ATOM 1646 N N . ILE A 1 220 ? 10.741 10.658 -10.184 1.00 92.75 220 ILE A N 1
ATOM 1647 C CA . ILE A 1 220 ? 10.621 11.561 -9.026 1.00 92.75 220 ILE A CA 1
ATOM 1648 C C . ILE A 1 220 ? 9.322 11.278 -8.275 1.00 92.75 220 ILE A C 1
ATOM 1650 O O . ILE A 1 220 ? 9.346 11.101 -7.058 1.00 92.75 220 ILE A O 1
ATOM 1654 N N . TRP A 1 221 ? 8.199 11.185 -8.990 1.00 89.00 221 TRP A N 1
ATOM 1655 C CA . TRP A 1 221 ? 6.913 10.861 -8.379 1.00 89.00 221 TRP A CA 1
ATOM 1656 C C . TRP A 1 221 ? 6.944 9.504 -7.682 1.00 89.00 221 TRP A C 1
ATOM 1658 O O . TRP A 1 221 ? 6.530 9.418 -6.529 1.00 89.00 221 TRP A O 1
ATOM 1668 N N . ALA A 1 222 ? 7.496 8.472 -8.324 1.00 89.25 222 ALA A N 1
ATOM 1669 C CA . ALA A 1 222 ? 7.686 7.154 -7.722 1.00 89.25 222 ALA A CA 1
ATOM 1670 C C . ALA A 1 222 ? 8.532 7.216 -6.439 1.00 89.25 222 ALA A C 1
ATOM 1672 O O . ALA A 1 222 ? 8.191 6.573 -5.448 1.00 89.25 222 ALA A O 1
ATOM 1673 N N . GLY A 1 223 ? 9.586 8.037 -6.425 1.00 88.81 223 GLY A N 1
ATOM 1674 C CA . GLY A 1 223 ? 10.392 8.297 -5.234 1.00 88.81 223 GLY A CA 1
ATOM 1675 C C . GLY A 1 223 ? 9.603 8.987 -4.118 1.00 88.81 223 GLY A C 1
ATOM 1676 O O . GLY A 1 223 ? 9.642 8.536 -2.977 1.00 88.81 223 GLY A O 1
ATOM 1677 N N . VAL A 1 224 ? 8.841 10.039 -4.436 1.00 88.25 224 VAL A N 1
ATOM 1678 C CA . VAL A 1 224 ? 7.970 10.741 -3.472 1.00 88.25 224 VAL A CA 1
ATOM 1679 C C . VAL A 1 224 ? 6.911 9.798 -2.903 1.00 88.25 224 VAL A C 1
ATOM 1681 O O . VAL A 1 224 ? 6.671 9.802 -1.696 1.00 88.25 224 VAL A O 1
ATOM 1684 N N . TYR A 1 225 ? 6.310 8.965 -3.751 1.00 83.38 225 TYR A N 1
ATOM 1685 C CA . TYR A 1 225 ? 5.332 7.964 -3.344 1.00 83.38 225 TYR A CA 1
ATOM 1686 C C . TYR A 1 225 ? 5.941 6.933 -2.398 1.00 83.38 225 TYR A C 1
ATOM 1688 O O . TYR A 1 225 ? 5.393 6.695 -1.325 1.00 83.38 225 TYR A O 1
ATOM 1696 N N . GLU A 1 226 ? 7.103 6.371 -2.736 1.00 83.81 226 GLU A N 1
ATOM 1697 C CA . GLU A 1 226 ? 7.758 5.389 -1.874 1.00 83.81 226 GLU A CA 1
ATOM 1698 C C . GLU A 1 226 ? 8.213 6.016 -0.548 1.00 83.81 226 GLU A C 1
ATOM 1700 O O . GLU A 1 226 ? 8.032 5.407 0.506 1.00 83.81 226 GLU A O 1
ATOM 1705 N N . LEU A 1 227 ? 8.713 7.257 -0.560 1.00 85.25 227 LEU A N 1
ATOM 1706 C CA . LEU A 1 227 ? 9.025 7.999 0.664 1.00 85.25 227 LEU A CA 1
ATOM 1707 C C . LEU A 1 227 ? 7.775 8.201 1.527 1.00 85.25 227 LEU A C 1
ATOM 1709 O O . LEU A 1 227 ? 7.803 7.889 2.718 1.00 85.25 227 LEU A O 1
ATOM 1713 N N . GLY A 1 228 ? 6.666 8.645 0.934 1.00 80.94 228 GLY A N 1
ATOM 1714 C CA . GLY A 1 228 ? 5.391 8.799 1.633 1.00 80.94 228 GLY A CA 1
ATOM 1715 C C . GLY A 1 228 ? 4.894 7.482 2.231 1.00 80.94 228 GLY A C 1
ATOM 1716 O O . GLY A 1 228 ? 4.468 7.453 3.383 1.00 80.94 228 GLY A O 1
ATOM 1717 N N . ARG A 1 229 ? 5.036 6.378 1.491 1.00 75.44 229 ARG A N 1
ATOM 1718 C CA . ARG A 1 229 ? 4.666 5.026 1.927 1.00 75.44 229 ARG A CA 1
ATOM 1719 C C . ARG A 1 229 ? 5.519 4.563 3.109 1.00 75.44 229 ARG A C 1
ATOM 1721 O O . ARG A 1 229 ? 4.977 4.084 4.096 1.00 75.44 229 ARG A O 1
ATOM 1728 N N . THR A 1 230 ? 6.839 4.770 3.066 1.00 75.06 230 THR A N 1
ATOM 1729 C CA . THR A 1 230 ? 7.743 4.386 4.173 1.00 75.06 230 THR A CA 1
ATOM 1730 C C . THR A 1 230 ? 7.487 5.150 5.473 1.00 75.06 230 THR A C 1
ATOM 1732 O O . THR A 1 230 ? 7.823 4.653 6.546 1.00 75.06 230 THR A O 1
ATOM 1735 N N . GLN A 1 231 ? 6.887 6.342 5.396 1.00 73.62 231 GLN A N 1
ATOM 1736 C CA . GLN A 1 231 ? 6.505 7.135 6.566 1.00 73.62 231 GLN A CA 1
ATOM 1737 C C . GLN A 1 231 ? 5.158 6.713 7.170 1.00 73.62 231 GLN A C 1
ATOM 1739 O O . GLN A 1 231 ? 4.822 7.148 8.276 1.00 73.62 231 GLN A O 1
ATOM 1744 N N . GLN A 1 232 ? 4.377 5.876 6.483 1.00 66.88 232 GLN A N 1
ATOM 1745 C CA . GLN A 1 232 ? 3.122 5.374 7.027 1.00 66.88 232 GLN A CA 1
ATOM 1746 C C . GLN A 1 232 ? 3.386 4.372 8.150 1.00 66.88 232 GLN A C 1
ATOM 1748 O O . GLN A 1 232 ? 4.197 3.450 8.031 1.00 66.88 232 GLN A O 1
ATOM 1753 N N . LYS A 1 233 ? 2.658 4.545 9.259 1.00 56.62 233 LYS A N 1
ATOM 1754 C CA . LYS A 1 233 ? 2.630 3.556 10.338 1.00 56.62 233 LYS A CA 1
ATOM 1755 C C . LYS A 1 233 ? 2.102 2.243 9.766 1.00 56.62 233 LYS A C 1
ATOM 1757 O O . LYS A 1 233 ? 1.002 2.233 9.229 1.00 56.62 233 LYS A O 1
ATOM 1762 N N . GLY A 1 234 ? 2.892 1.182 9.882 1.00 60.12 234 GLY A N 1
ATOM 1763 C CA . GLY A 1 234 ? 2.522 -0.155 9.420 1.00 60.12 234 GLY A CA 1
ATOM 1764 C C . GLY A 1 234 ? 3.378 -0.709 8.280 1.00 60.12 234 GLY A C 1
ATOM 1765 O O . GLY A 1 234 ? 3.430 -1.912 8.072 1.00 60.12 234 GLY A O 1
ATOM 1766 N N . TYR A 1 235 ? 4.139 0.141 7.583 1.00 59.88 235 TYR A N 1
ATOM 1767 C CA . TYR A 1 235 ? 4.913 -0.251 6.396 1.00 59.88 235 TYR A CA 1
ATOM 1768 C C . TYR A 1 235 ? 5.948 -1.379 6.630 1.00 59.88 235 TYR A C 1
ATOM 1770 O O . TYR A 1 235 ? 6.353 -2.068 5.695 1.00 59.88 235 TYR A O 1
ATOM 1778 N N . ARG A 1 236 ? 6.401 -1.558 7.875 1.00 62.94 236 ARG A N 1
ATOM 1779 C CA . ARG A 1 236 ? 7.320 -2.622 8.318 1.00 62.94 236 ARG A CA 1
ATOM 1780 C C . ARG A 1 236 ? 6.817 -3.265 9.608 1.00 62.94 236 ARG A C 1
ATOM 1782 O O . ARG A 1 236 ? 7.601 -3.446 10.534 1.00 62.94 236 ARG A O 1
ATOM 1789 N N . LEU A 1 237 ? 5.517 -3.537 9.701 1.00 67.94 237 LEU A N 1
ATOM 1790 C CA . LEU A 1 237 ? 5.054 -4.437 10.752 1.00 67.94 237 LEU A CA 1
ATOM 1791 C C . LEU A 1 237 ? 5.736 -5.787 10.535 1.00 67.94 237 LEU A C 1
ATOM 1793 O O . LEU A 1 237 ? 5.793 -6.302 9.414 1.00 67.94 237 LEU A O 1
ATOM 1797 N N . THR A 1 238 ? 6.301 -6.330 11.604 1.00 78.88 238 THR A N 1
ATOM 1798 C CA . THR A 1 238 ? 6.723 -7.731 11.611 1.00 78.88 238 THR A CA 1
ATOM 1799 C C . THR A 1 238 ? 5.504 -8.621 11.372 1.00 78.88 238 THR A C 1
ATOM 1801 O O . THR A 1 238 ? 4.356 -8.194 11.530 1.00 78.88 238 THR A O 1
ATOM 1804 N N . ARG A 1 239 ? 5.723 -9.880 10.986 1.00 72.25 239 ARG A N 1
ATOM 1805 C CA . ARG A 1 239 ? 4.618 -10.827 10.802 1.00 72.25 239 ARG A CA 1
ATOM 1806 C C . ARG A 1 239 ? 3.756 -10.956 12.052 1.00 72.25 239 ARG A C 1
ATOM 1808 O O . ARG A 1 239 ? 2.536 -10.924 11.946 1.00 72.25 239 ARG A O 1
ATOM 1815 N N . GLU A 1 240 ? 4.385 -11.024 13.218 1.00 81.94 240 GLU A N 1
ATOM 1816 C CA . GLU A 1 240 ? 3.680 -11.109 14.495 1.00 81.94 240 GLU A CA 1
ATOM 1817 C C . GLU A 1 240 ? 2.823 -9.867 14.766 1.00 81.94 240 GLU A C 1
ATOM 1819 O O . GLU A 1 240 ? 1.683 -9.991 15.208 1.00 81.94 240 GLU A O 1
ATOM 1824 N N . GLU A 1 241 ? 3.336 -8.668 14.484 1.00 83.31 241 GLU A N 1
ATOM 1825 C CA . GLU A 1 241 ? 2.573 -7.431 14.667 1.00 83.31 241 GLU A CA 1
ATOM 1826 C C . GLU A 1 241 ? 1.403 -7.332 13.677 1.00 83.31 241 GLU A C 1
ATOM 1828 O O . GLU A 1 241 ? 0.304 -6.950 14.074 1.00 83.31 241 GLU A O 1
ATOM 1833 N N . GLN A 1 242 ? 1.604 -7.727 12.415 1.00 80.69 242 GLN A N 1
ATOM 1834 C CA . GLN A 1 242 ? 0.537 -7.763 11.411 1.00 80.69 242 GLN A CA 1
ATOM 1835 C C . GLN A 1 242 ? -0.559 -8.762 11.805 1.00 80.69 242 GLN A C 1
ATOM 1837 O O . GLN A 1 242 ? -1.735 -8.419 11.781 1.00 80.69 242 GLN A O 1
ATOM 1842 N N . GLU A 1 243 ? -0.190 -9.974 12.231 1.00 82.88 243 GLU A N 1
ATOM 1843 C CA . GLU A 1 243 ? -1.144 -10.987 12.698 1.00 82.88 243 GLU A CA 1
ATOM 1844 C C . GLU A 1 243 ? -1.924 -10.505 13.940 1.00 82.88 243 GLU A C 1
ATOM 1846 O O . GLU A 1 243 ? -3.118 -10.786 14.078 1.00 82.88 243 GLU A O 1
ATOM 1851 N N . GLN A 1 244 ? -1.286 -9.732 14.829 1.00 86.88 244 GLN A N 1
ATOM 1852 C CA . GLN A 1 244 ? -1.960 -9.090 15.964 1.00 86.88 244 GLN A CA 1
ATOM 1853 C C . GLN A 1 244 ? -2.948 -8.002 15.523 1.00 86.88 244 GLN A C 1
ATOM 1855 O O . GLN A 1 244 ? -4.055 -7.934 16.070 1.00 86.88 244 GLN A O 1
ATOM 1860 N N . GLU A 1 245 ? -2.573 -7.159 14.556 1.00 86.56 245 GLU A N 1
ATOM 1861 C CA . GLU A 1 245 ? -3.457 -6.130 13.999 1.00 86.56 245 GLU A CA 1
ATOM 1862 C C . GLU A 1 245 ? -4.638 -6.749 13.240 1.00 86.56 245 GLU A C 1
ATOM 1864 O O . GLU A 1 245 ? -5.784 -6.368 13.488 1.00 86.56 245 GLU A O 1
ATOM 1869 N N . ASP A 1 246 ? -4.395 -7.754 12.398 1.00 85.44 246 ASP A N 1
ATOM 1870 C CA . ASP A 1 246 ? -5.432 -8.480 11.662 1.00 85.44 246 ASP A CA 1
ATOM 1871 C C . ASP A 1 246 ? -6.393 -9.186 12.630 1.00 85.44 246 ASP A C 1
ATOM 1873 O O . ASP A 1 246 ? -7.616 -9.083 12.496 1.00 85.44 246 ASP A O 1
ATOM 1877 N N . GLY A 1 247 ? -5.859 -9.836 13.670 1.00 89.56 247 GLY A N 1
ATOM 1878 C CA . GLY A 1 247 ? -6.661 -10.440 14.734 1.00 89.56 247 GLY A CA 1
ATOM 1879 C C . GLY A 1 247 ? -7.546 -9.416 15.448 1.00 89.56 247 GLY A C 1
ATOM 1880 O O . GLY A 1 247 ? -8.738 -9.658 15.647 1.00 89.56 247 GLY A O 1
ATOM 1881 N N . LEU A 1 248 ? -6.996 -8.238 15.764 1.00 93.94 248 LEU A N 1
ATOM 1882 C CA . LEU A 1 248 ? -7.746 -7.139 16.371 1.00 93.94 248 LEU A CA 1
ATOM 1883 C C . LEU A 1 248 ? -8.878 -6.642 15.461 1.00 93.94 248 LEU A C 1
ATOM 1885 O O . LEU A 1 248 ? -9.968 -6.338 15.956 1.00 93.94 248 LEU A O 1
ATOM 1889 N N . VAL A 1 249 ? -8.638 -6.550 14.151 1.00 91.81 249 VAL A N 1
ATOM 1890 C CA . VAL A 1 249 ? -9.662 -6.167 13.170 1.00 91.81 249 VAL A CA 1
ATOM 1891 C C . VAL A 1 249 ? -10.786 -7.202 13.139 1.00 91.81 249 VAL A C 1
ATOM 1893 O O . VAL A 1 249 ? -11.951 -6.816 13.237 1.00 91.81 249 VAL A O 1
ATOM 1896 N N . VAL A 1 250 ? -10.461 -8.497 13.087 1.00 94.00 250 VAL A N 1
ATOM 1897 C CA . VAL A 1 250 ? -11.458 -9.582 13.101 1.00 94.00 250 VAL A CA 1
ATOM 1898 C C . VAL A 1 250 ? -12.310 -9.534 14.373 1.00 94.00 250 VAL A C 1
ATOM 1900 O O . VAL A 1 250 ? -13.540 -9.531 14.294 1.00 94.00 250 VAL A O 1
ATOM 1903 N N . ASP A 1 251 ? -11.689 -9.399 15.549 1.00 96.19 251 ASP A N 1
ATOM 1904 C CA . ASP A 1 251 ? -12.430 -9.295 16.813 1.00 96.19 251 ASP A CA 1
ATOM 1905 C C . ASP A 1 251 ? -13.297 -8.034 16.881 1.00 96.19 251 ASP A C 1
ATOM 1907 O O . ASP A 1 251 ? -14.392 -8.046 17.457 1.00 96.19 251 ASP A O 1
ATOM 1911 N N . PHE A 1 252 ? -12.811 -6.926 16.315 1.00 96.44 252 PHE A N 1
ATOM 1912 C CA . PHE A 1 252 ? -13.564 -5.684 16.191 1.00 96.44 252 PHE A CA 1
ATOM 1913 C C . PHE A 1 252 ? -14.785 -5.854 15.288 1.00 96.44 252 PHE A C 1
ATOM 1915 O O . PHE A 1 252 ? -15.863 -5.366 15.633 1.00 96.44 252 PHE A O 1
ATOM 1922 N N . GLU A 1 253 ? -14.661 -6.555 14.164 1.00 94.56 253 GLU A N 1
ATOM 1923 C CA . GLU A 1 253 ? -15.793 -6.853 13.289 1.00 94.56 253 GLU A CA 1
ATOM 1924 C C . GLU A 1 253 ? -16.816 -7.757 13.983 1.00 94.56 253 GLU A C 1
ATOM 1926 O O . GLU A 1 253 ? -18.019 -7.483 13.929 1.00 94.56 253 GLU A O 1
ATOM 1931 N N . ASP A 1 254 ? -16.361 -8.771 14.717 1.00 95.88 254 ASP A N 1
ATOM 1932 C CA . ASP A 1 254 ? -17.225 -9.613 15.548 1.00 95.88 254 ASP A CA 1
ATOM 1933 C C . ASP A 1 254 ? -17.935 -8.815 16.643 1.00 95.88 254 ASP A C 1
ATOM 1935 O O . ASP A 1 254 ? -19.152 -8.938 16.824 1.00 95.88 254 ASP A O 1
ATOM 1939 N N . PHE A 1 255 ? -17.209 -7.923 17.321 1.00 96.38 255 PHE A N 1
ATOM 1940 C CA . PHE A 1 255 ? -17.785 -7.001 18.295 1.00 96.38 255 PHE A CA 1
ATOM 1941 C C . PHE A 1 255 ? -18.863 -6.129 17.654 1.00 96.38 255 PHE A C 1
ATOM 1943 O O . PHE A 1 255 ? -19.962 -5.979 18.195 1.00 96.38 255 PHE A O 1
ATOM 1950 N N . ALA A 1 256 ? -18.547 -5.539 16.500 1.00 95.81 256 ALA A N 1
ATOM 1951 C CA . ALA A 1 256 ? -19.430 -4.635 15.791 1.00 95.81 256 ALA A CA 1
ATOM 1952 C C . ALA A 1 256 ? -20.727 -5.339 15.391 1.00 95.81 256 ALA A C 1
ATOM 1954 O O . ALA A 1 256 ? -21.805 -4.816 15.673 1.00 95.81 256 ALA A O 1
ATOM 1955 N N . ARG A 1 257 ? -20.632 -6.558 14.843 1.00 94.44 257 ARG A N 1
ATOM 1956 C CA . ARG A 1 257 ? -21.789 -7.389 14.479 1.00 94.44 257 ARG A CA 1
ATOM 1957 C C . ARG A 1 257 ? -22.698 -7.698 15.668 1.00 94.44 257 ARG A C 1
ATOM 1959 O O . ARG A 1 257 ? -23.916 -7.691 15.521 1.00 94.44 257 ARG A O 1
ATOM 1966 N N . GLN A 1 258 ? -22.125 -7.967 16.838 1.00 94.94 258 GLN A N 1
ATOM 1967 C CA . GLN A 1 258 ? -22.890 -8.406 18.009 1.00 94.94 258 GLN A CA 1
ATOM 1968 C C . GLN A 1 258 ? -23.450 -7.252 18.850 1.00 94.94 258 GLN A C 1
ATOM 1970 O O . GLN A 1 258 ? -24.500 -7.386 19.481 1.00 94.94 258 GLN A O 1
ATOM 1975 N N . ARG A 1 259 ? -22.727 -6.132 18.933 1.00 94.25 259 ARG A N 1
ATOM 1976 C CA . ARG A 1 259 ? -22.944 -5.112 19.975 1.00 94.25 259 ARG A CA 1
ATOM 1977 C C . ARG A 1 259 ? -23.332 -3.759 19.424 1.00 94.25 259 ARG A C 1
ATOM 1979 O O . ARG A 1 259 ? -23.985 -2.992 20.135 1.00 94.25 259 ARG A O 1
ATOM 1986 N N . ILE A 1 260 ? -22.904 -3.445 18.204 1.00 95.38 260 ILE A N 1
ATOM 1987 C CA . ILE A 1 260 ? -23.140 -2.138 17.611 1.00 95.38 260 ILE A CA 1
ATOM 1988 C C . ILE A 1 260 ? -24.457 -2.181 16.846 1.00 95.38 260 ILE A C 1
ATOM 1990 O O . ILE A 1 260 ? -24.607 -2.885 15.855 1.00 95.38 260 ILE A O 1
ATOM 1994 N N . VAL A 1 261 ? -25.418 -1.382 17.301 1.00 95.31 261 VAL A N 1
ATOM 1995 C CA . VAL A 1 261 ? -26.726 -1.256 16.661 1.00 95.31 261 VAL A CA 1
ATOM 1996 C C . VAL A 1 261 ? -26.829 0.119 16.020 1.00 95.31 261 VAL A C 1
ATOM 1998 O O . VAL A 1 261 ? -26.675 1.148 16.684 1.00 95.31 261 VAL A O 1
ATOM 2001 N N . VAL A 1 262 ? -27.117 0.142 14.720 1.00 95.69 262 VAL A N 1
ATOM 2002 C CA . VAL A 1 262 ? -27.330 1.382 13.971 1.00 95.69 262 VAL A CA 1
ATOM 2003 C C . VAL A 1 262 ? -28.787 1.810 14.148 1.00 95.69 262 VAL A C 1
ATOM 2005 O O . VAL A 1 262 ? -29.705 1.168 13.645 1.00 95.69 262 VAL A O 1
ATOM 2008 N N . LYS A 1 263 ? -29.012 2.877 14.916 1.00 94.62 263 LYS A N 1
ATOM 2009 C CA . LYS A 1 263 ? -30.336 3.457 15.194 1.00 94.62 263 LYS A CA 1
ATOM 2010 C C . LYS A 1 263 ? -30.238 4.977 15.108 1.00 94.62 263 LYS A C 1
ATOM 2012 O O . LYS A 1 263 ? -29.406 5.531 15.822 1.00 94.62 263 LYS A O 1
ATOM 2017 N N . PRO A 1 264 ? -31.100 5.677 14.346 1.00 92.56 264 PRO A N 1
ATOM 2018 C CA . PRO A 1 264 ? -31.010 7.133 14.158 1.00 92.56 264 PRO A CA 1
ATOM 2019 C C . PRO A 1 264 ? -30.980 7.946 15.461 1.00 92.56 264 PRO A C 1
ATOM 2021 O O . PRO A 1 264 ? -30.320 8.979 15.541 1.00 92.56 264 PRO A O 1
ATOM 2024 N N . THR A 1 265 ? -31.672 7.465 16.496 1.00 92.81 265 THR A N 1
ATOM 2025 C CA . THR A 1 265 ? -31.763 8.113 17.812 1.00 92.81 265 THR A CA 1
ATOM 2026 C C . THR A 1 265 ? -30.598 7.779 18.742 1.00 92.81 265 THR A C 1
ATOM 2028 O O . THR A 1 265 ? -30.400 8.468 19.743 1.00 92.81 265 THR A O 1
ATOM 2031 N N . ALA A 1 266 ? -29.816 6.743 18.433 1.00 94.56 266 ALA A N 1
ATOM 2032 C CA . ALA A 1 266 ? -28.733 6.294 19.288 1.00 94.56 266 ALA A CA 1
ATOM 2033 C C . ALA A 1 266 ? -27.514 7.216 19.186 1.00 94.56 266 ALA A C 1
ATOM 2035 O O . ALA A 1 266 ? -27.187 7.768 18.128 1.00 94.56 266 ALA A O 1
ATOM 2036 N N . ARG A 1 267 ? -26.836 7.384 20.321 1.00 93.75 267 ARG A N 1
ATOM 2037 C CA . ARG A 1 267 ? -25.578 8.115 20.432 1.00 93.75 267 ARG A CA 1
ATOM 2038 C C . ARG A 1 267 ? -24.651 7.323 21.336 1.00 93.75 267 ARG A C 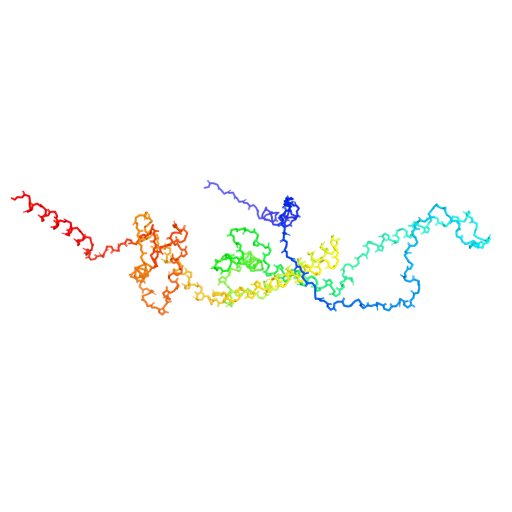1
ATOM 2040 O O . ARG A 1 267 ? -25.085 6.875 22.390 1.00 93.75 267 ARG A O 1
ATOM 2047 N N . VAL A 1 268 ? -23.389 7.206 20.943 1.00 95.94 268 VAL A N 1
ATOM 2048 C CA . VAL A 1 268 ? -22.358 6.564 21.762 1.00 95.94 268 VAL A CA 1
ATOM 2049 C C . VAL A 1 268 ? -21.120 7.443 21.828 1.00 95.94 268 VAL A C 1
ATOM 2051 O O . VAL A 1 268 ? -20.709 8.039 20.823 1.00 95.94 268 VAL A O 1
ATOM 2054 N N . HIS A 1 269 ? -20.541 7.562 23.020 1.00 96.56 269 HIS A N 1
ATOM 2055 C CA . HIS A 1 269 ? -19.251 8.215 23.182 1.00 96.56 269 HIS A CA 1
ATOM 2056 C C . HIS A 1 269 ? -18.115 7.245 22.850 1.00 96.56 269 HIS A C 1
ATOM 2058 O O . HIS A 1 269 ? -18.152 6.071 23.213 1.00 96.56 269 HIS A O 1
ATOM 2064 N N . ILE A 1 270 ? -17.044 7.736 22.226 1.00 95.94 270 ILE A N 1
ATOM 2065 C CA . ILE A 1 270 ? -15.926 6.874 21.822 1.00 95.94 270 ILE A CA 1
ATOM 2066 C C . ILE A 1 270 ? -15.287 6.105 22.997 1.00 95.94 270 ILE A C 1
ATOM 2068 O O . ILE A 1 270 ? -14.907 4.950 22.844 1.00 95.94 270 ILE A O 1
ATOM 2072 N N . ARG A 1 271 ? -15.238 6.706 24.198 1.00 95.69 271 ARG A N 1
ATOM 2073 C CA . ARG A 1 271 ? -14.742 6.027 25.414 1.00 95.69 271 ARG A CA 1
ATOM 2074 C C . ARG A 1 271 ? -15.679 4.920 25.907 1.00 95.69 271 ARG A C 1
ATOM 2076 O O . ARG A 1 271 ? -15.197 3.939 26.462 1.00 95.69 271 ARG A O 1
ATOM 2083 N N . GLU A 1 272 ? -16.992 5.064 25.718 1.00 95.50 272 GLU A N 1
ATOM 2084 C CA . GLU A 1 272 ? -17.964 4.019 26.078 1.00 95.50 272 GLU A CA 1
ATOM 2085 C C . GLU A 1 272 ? -17.797 2.808 25.167 1.00 95.50 272 GLU A C 1
ATOM 2087 O O . GLU A 1 272 ? -17.789 1.678 25.650 1.00 95.50 272 GLU A O 1
ATOM 2092 N N . PHE A 1 273 ? -17.570 3.053 23.873 1.00 95.50 273 PHE A N 1
ATOM 2093 C CA . PHE A 1 273 ? -17.196 2.012 22.924 1.00 95.50 273 PHE A CA 1
ATOM 2094 C C . PHE A 1 273 ? -15.916 1.284 23.369 1.00 95.50 273 PHE A C 1
ATOM 2096 O O . PHE A 1 273 ? -15.946 0.066 23.522 1.00 95.50 273 PHE A O 1
ATOM 2103 N N . THR A 1 274 ? -14.820 2.005 23.648 1.00 95.88 274 THR A N 1
ATOM 2104 C CA . THR A 1 274 ? -13.549 1.384 24.066 1.00 95.88 274 THR A CA 1
ATOM 2105 C C . THR A 1 274 ? -13.724 0.551 25.338 1.00 95.88 274 THR A C 1
ATOM 2107 O O . THR A 1 274 ? -13.234 -0.574 25.415 1.00 95.88 274 THR A O 1
ATOM 2110 N N . LYS A 1 275 ? -14.479 1.064 26.320 1.00 95.50 275 LYS A N 1
ATOM 2111 C CA . LYS A 1 275 ? -14.798 0.338 27.555 1.00 95.50 275 LYS A CA 1
ATOM 2112 C C . LYS A 1 275 ? -15.602 -0.934 27.274 1.00 95.50 275 LYS A C 1
ATOM 2114 O O . LYS A 1 275 ? -15.286 -1.980 27.832 1.00 95.50 275 LYS A O 1
ATOM 2119 N N . ALA A 1 276 ? -16.617 -0.857 26.415 1.00 95.38 276 ALA A N 1
ATOM 2120 C CA . ALA A 1 276 ? -17.443 -2.005 26.053 1.00 95.38 276 ALA A CA 1
ATOM 2121 C C . ALA A 1 276 ? -16.658 -3.066 25.266 1.00 95.38 276 ALA A C 1
ATOM 2123 O O . ALA A 1 276 ? -16.827 -4.254 25.529 1.00 95.38 276 ALA A O 1
ATOM 2124 N N . PHE A 1 277 ? -15.770 -2.646 24.359 1.00 96.12 277 PHE A N 1
ATOM 2125 C CA . PHE A 1 277 ? -14.891 -3.540 23.605 1.00 96.12 277 PHE A CA 1
ATOM 2126 C C . PHE A 1 277 ? -13.951 -4.315 24.538 1.00 96.12 277 PHE A C 1
ATOM 2128 O O . PHE A 1 277 ? -13.933 -5.545 24.521 1.00 96.12 277 PHE A O 1
ATOM 2135 N N . ARG A 1 278 ? -13.254 -3.609 25.440 1.00 95.56 278 ARG A N 1
ATOM 2136 C CA . ARG A 1 278 ? -12.361 -4.228 26.437 1.00 95.56 278 ARG A CA 1
ATOM 2137 C C . ARG A 1 278 ? -13.085 -5.103 27.458 1.00 95.56 278 ARG A C 1
ATOM 2139 O O . ARG A 1 278 ? -12.490 -6.032 27.995 1.00 95.56 278 ARG A O 1
ATOM 2146 N N . ALA A 1 279 ? -14.350 -4.806 27.753 1.00 94.12 279 ALA A N 1
ATOM 2147 C CA . ALA A 1 279 ? -15.163 -5.641 28.632 1.00 94.12 279 ALA A CA 1
ATOM 2148 C C . ALA A 1 279 ? -15.518 -6.990 27.986 1.00 94.12 279 ALA A C 1
ATOM 2150 O O . ALA A 1 279 ? -15.650 -7.979 28.700 1.00 94.12 279 ALA A O 1
ATOM 2151 N N . GLN A 1 280 ? -15.661 -7.032 26.657 1.00 94.94 280 GLN A N 1
ATOM 2152 C CA . GLN A 1 280 ? -15.985 -8.253 25.920 1.00 94.94 280 GLN A CA 1
ATOM 2153 C C . GLN A 1 280 ? -14.744 -9.098 25.606 1.00 94.94 280 GLN A C 1
ATOM 2155 O O . GLN A 1 280 ? -14.768 -10.310 25.801 1.00 94.94 280 GLN A O 1
ATOM 2160 N N . TYR A 1 281 ? -13.653 -8.469 25.165 1.00 95.75 281 TYR A N 1
ATOM 2161 C CA . TYR A 1 281 ? -12.413 -9.161 24.813 1.00 95.75 281 TYR A CA 1
ATOM 2162 C C . TYR A 1 281 ? -11.357 -8.956 25.899 1.00 95.75 281 TYR A C 1
ATOM 2164 O O . TYR A 1 281 ? -10.592 -7.991 25.882 1.00 95.75 281 TYR A O 1
ATOM 2172 N N . GLY A 1 282 ? -11.286 -9.903 26.841 1.00 93.56 282 GLY A N 1
ATOM 2173 C CA . GLY A 1 282 ? -10.349 -9.849 27.971 1.00 93.56 282 GLY A CA 1
ATOM 2174 C C . GLY A 1 282 ? -8.869 -9.776 27.567 1.00 93.56 282 GLY A C 1
ATOM 2175 O O . GLY A 1 282 ? -8.066 -9.242 28.329 1.00 93.56 282 GLY A O 1
ATOM 2176 N N . LYS A 1 283 ? -8.523 -10.235 26.355 1.00 94.31 283 LYS A N 1
ATOM 2177 C CA . LYS A 1 283 ? -7.170 -10.158 25.774 1.00 94.31 283 LYS A CA 1
ATOM 2178 C C . LYS A 1 283 ? -6.711 -8.750 25.379 1.00 94.31 283 LYS A C 1
ATOM 2180 O O . LYS A 1 283 ? -5.563 -8.602 24.994 1.00 94.31 283 LYS A O 1
ATOM 2185 N N . TYR A 1 284 ? -7.592 -7.750 25.454 1.00 95.19 284 TYR A N 1
ATOM 2186 C CA . TYR A 1 284 ? -7.290 -6.341 25.166 1.00 95.19 284 TYR A CA 1
ATOM 2187 C C . TYR A 1 284 ? -7.564 -5.436 26.370 1.00 95.19 284 TYR A C 1
ATOM 2189 O O . TYR A 1 284 ? -7.836 -4.243 26.217 1.00 95.19 284 TYR A O 1
ATOM 2197 N N . ARG A 1 285 ? -7.583 -6.002 27.583 1.00 90.62 285 ARG A N 1
ATOM 2198 C CA . ARG A 1 285 ? -8.032 -5.300 28.792 1.00 90.62 285 ARG A CA 1
ATOM 2199 C C . ARG A 1 285 ? -7.082 -4.177 29.210 1.00 90.62 285 ARG A C 1
ATOM 2201 O O . ARG A 1 285 ? -7.553 -3.185 29.770 1.00 90.62 285 ARG A O 1
ATOM 2208 N N . THR A 1 286 ? -5.784 -4.319 28.951 1.00 89.62 286 THR A N 1
ATOM 2209 C CA . THR A 1 286 ? -4.770 -3.309 29.278 1.00 89.62 286 THR A CA 1
ATOM 2210 C C . THR A 1 286 ? -4.462 -2.417 28.076 1.00 89.62 286 THR A C 1
ATOM 2212 O O . THR A 1 286 ? -4.664 -2.791 26.921 1.00 89.62 286 THR A O 1
ATOM 2215 N N . THR A 1 287 ? -3.983 -1.203 28.349 1.00 87.25 287 THR A N 1
ATOM 2216 C CA . THR A 1 287 ? -3.522 -0.252 27.323 1.00 87.25 287 THR A CA 1
ATOM 2217 C C . THR A 1 287 ? -2.236 -0.684 26.633 1.00 87.25 287 THR A C 1
ATOM 2219 O O . THR A 1 287 ? -1.956 -0.194 25.544 1.00 87.25 287 THR A O 1
ATOM 2222 N N . ASP A 1 288 ? -1.485 -1.589 27.259 1.00 88.69 288 ASP A N 1
ATOM 2223 C CA . ASP A 1 288 ? -0.176 -2.036 26.781 1.00 88.69 288 ASP A CA 1
ATOM 2224 C C . ASP A 1 288 ? -0.303 -3.009 25.603 1.00 88.69 288 ASP A C 1
ATOM 2226 O O . ASP A 1 288 ? 0.571 -3.053 24.749 1.00 88.69 288 ASP A O 1
ATOM 2230 N N . GLN A 1 289 ? -1.409 -3.762 25.538 1.00 89.12 289 GLN A N 1
ATOM 2231 C CA . GLN A 1 289 ? -1.685 -4.714 24.455 1.00 89.12 289 GLN A CA 1
ATOM 2232 C C . GLN A 1 289 ? -2.196 -4.008 23.199 1.00 89.12 289 GLN A C 1
ATOM 2234 O O . GLN A 1 289 ? -1.731 -4.265 22.097 1.00 89.12 289 GLN A O 1
ATOM 2239 N N . VAL A 1 290 ? -3.179 -3.119 23.365 1.00 91.69 290 VAL A N 1
ATOM 2240 C CA . VAL A 1 290 ? -3.737 -2.317 22.273 1.00 91.69 290 VAL A CA 1
ATOM 2241 C C . VAL A 1 290 ? -4.001 -0.920 22.795 1.00 91.69 290 VAL A C 1
ATOM 2243 O O . VAL A 1 290 ? -4.771 -0.724 23.744 1.00 91.69 290 VAL A O 1
ATOM 2246 N N . SER A 1 291 ? -3.399 0.065 22.134 1.00 94.38 291 SER A N 1
ATOM 2247 C CA . SER A 1 291 ? -3.553 1.461 22.521 1.00 94.38 291 SER A CA 1
ATOM 2248 C C . SER A 1 291 ? -4.998 1.933 22.328 1.00 94.38 291 SER A C 1
ATOM 2250 O O . SER A 1 291 ? -5.684 1.577 21.364 1.00 94.38 291 SER A O 1
ATOM 2252 N N . ASP A 1 292 ? -5.463 2.821 23.210 1.00 95.00 292 ASP A N 1
ATOM 2253 C CA . ASP A 1 292 ? -6.783 3.447 23.059 1.00 95.00 292 ASP A CA 1
ATOM 2254 C C . ASP A 1 292 ? -6.910 4.147 21.697 1.00 95.00 292 ASP A C 1
ATOM 2256 O O . ASP A 1 292 ? -7.980 4.148 21.095 1.00 95.00 292 ASP A O 1
ATOM 2260 N N . ALA A 1 293 ? -5.814 4.716 21.186 1.00 92.69 293 ALA A N 1
ATOM 2261 C CA . ALA A 1 293 ? -5.781 5.382 19.891 1.00 92.69 293 ALA A CA 1
ATOM 2262 C C . ALA A 1 293 ? -6.092 4.425 18.727 1.00 92.69 293 ALA A C 1
ATOM 2264 O O . ALA A 1 293 ? -6.867 4.799 17.846 1.00 92.69 293 ALA A O 1
ATOM 2265 N N . GLN A 1 294 ? -5.552 3.200 18.741 1.00 91.69 294 GLN A N 1
ATOM 2266 C CA . GLN A 1 294 ? -5.836 2.179 17.723 1.00 91.69 294 GLN A CA 1
ATOM 2267 C C . GLN A 1 294 ? -7.321 1.795 17.725 1.00 91.69 294 GLN A C 1
ATOM 2269 O O . GLN A 1 294 ? -7.981 1.917 16.693 1.00 91.69 294 GLN A O 1
ATOM 2274 N N . LEU A 1 295 ? -7.894 1.463 18.889 1.00 95.25 295 LEU A N 1
ATOM 2275 C CA . LEU A 1 295 ? -9.325 1.133 19.009 1.00 95.25 295 LEU A CA 1
ATOM 2276 C C . LEU A 1 295 ? -10.227 2.292 18.575 1.00 95.25 295 LEU A C 1
ATOM 2278 O O . LEU A 1 295 ? -11.238 2.103 17.897 1.00 95.25 295 LEU A O 1
ATOM 2282 N N . GLN A 1 296 ? -9.855 3.517 18.950 1.00 94.50 296 GLN A N 1
ATOM 2283 C CA . GLN A 1 296 ? -10.571 4.716 18.532 1.00 94.50 296 GLN A CA 1
ATOM 2284 C C . GLN A 1 296 ? -10.509 4.927 17.017 1.00 94.50 296 GLN A C 1
ATOM 2286 O O . GLN A 1 296 ? -11.476 5.426 16.442 1.00 94.50 296 GLN A O 1
ATOM 2291 N N . ASN A 1 297 ? -9.392 4.593 16.370 1.00 92.00 297 ASN A N 1
ATOM 2292 C CA . ASN A 1 297 ? -9.234 4.711 14.924 1.00 92.00 297 ASN A CA 1
ATOM 2293 C C . ASN A 1 297 ? -10.044 3.644 14.180 1.00 92.00 297 ASN A C 1
ATOM 2295 O O . ASN A 1 297 ? -10.778 4.011 13.264 1.00 92.00 297 ASN A O 1
ATOM 2299 N N . LEU A 1 298 ? -10.038 2.389 14.641 1.00 93.06 298 LEU A N 1
ATOM 2300 C CA . LEU A 1 298 ? -10.910 1.333 14.108 1.00 93.06 298 LEU A CA 1
ATOM 2301 C C . LEU A 1 298 ? -12.388 1.734 14.188 1.00 93.06 298 LEU A C 1
ATOM 2303 O O . LEU A 1 298 ? -13.113 1.709 13.190 1.00 93.06 298 LEU A O 1
ATOM 2307 N N . PHE A 1 299 ? -12.821 2.229 15.351 1.00 95.25 299 PHE A N 1
ATOM 2308 C CA . PHE A 1 299 ? -14.193 2.695 15.530 1.00 95.25 299 PHE A CA 1
ATOM 2309 C C . PHE A 1 299 ? -14.536 3.911 14.660 1.00 95.25 299 PHE A C 1
ATOM 2311 O O . PHE A 1 299 ? -15.623 3.965 14.090 1.00 95.25 299 PHE A O 1
ATOM 2318 N N . LYS A 1 300 ? -13.622 4.881 14.513 1.00 93.31 300 LYS A N 1
ATOM 2319 C CA . LYS A 1 300 ? -13.798 6.033 13.606 1.00 93.31 300 LYS A CA 1
ATOM 2320 C C . LYS A 1 300 ? -14.005 5.578 12.163 1.00 93.31 300 LYS A C 1
ATOM 2322 O O . LYS A 1 300 ? -14.924 6.071 11.507 1.00 93.31 300 LYS A O 1
ATOM 2327 N N . SER A 1 301 ? -13.168 4.660 11.682 1.00 90.19 301 SER A N 1
ATOM 2328 C CA . SER A 1 301 ? -13.245 4.117 10.324 1.00 90.19 301 SER A CA 1
ATOM 2329 C C . SER A 1 301 ? -14.557 3.367 10.102 1.00 90.19 301 SER A C 1
ATOM 2331 O O . SER A 1 301 ? -15.246 3.603 9.110 1.00 90.19 301 SER A O 1
ATOM 2333 N N . TYR A 1 302 ? -14.977 2.547 11.068 1.00 93.25 302 TYR A N 1
ATOM 2334 C CA . TYR A 1 302 ? -16.278 1.880 11.040 1.00 93.25 302 TYR A CA 1
ATOM 2335 C C . TYR A 1 302 ? -17.451 2.869 11.036 1.00 93.25 302 TYR A C 1
ATOM 2337 O O . TYR A 1 302 ? -18.310 2.809 10.160 1.00 93.25 302 TYR A O 1
ATOM 2345 N N . ALA A 1 303 ? -17.475 3.827 11.967 1.00 92.62 303 ALA A N 1
ATOM 2346 C CA . ALA A 1 303 ? -18.563 4.793 12.095 1.00 92.62 303 ALA A CA 1
ATOM 2347 C C . ALA A 1 303 ? -18.704 5.686 10.853 1.00 92.62 303 ALA A C 1
ATOM 2349 O O . ALA A 1 303 ? -19.819 6.019 10.443 1.00 92.62 303 ALA A O 1
ATOM 2350 N N . ARG A 1 304 ? -17.579 6.045 10.219 1.00 90.62 304 ARG A N 1
ATOM 2351 C CA . ARG A 1 304 ? -17.572 6.786 8.955 1.00 90.62 304 ARG A CA 1
ATOM 2352 C C . ARG A 1 304 ? -18.252 6.002 7.831 1.00 90.62 304 ARG A C 1
ATOM 2354 O O . ARG A 1 304 ? -18.989 6.617 7.070 1.00 90.62 304 ARG A O 1
ATOM 2361 N N . ARG A 1 305 ? -18.029 4.684 7.750 1.00 88.88 305 ARG A N 1
ATOM 2362 C CA . ARG A 1 305 ? -18.682 3.799 6.769 1.00 88.88 305 ARG A CA 1
ATOM 2363 C C . ARG A 1 305 ? -20.160 3.561 7.094 1.00 88.88 305 ARG A C 1
ATOM 2365 O O . ARG A 1 305 ? -20.980 3.552 6.188 1.00 88.88 305 ARG A O 1
ATOM 2372 N N . ALA A 1 306 ? -20.499 3.399 8.374 1.00 90.38 306 ALA A N 1
ATOM 2373 C CA . ALA A 1 306 ? -21.849 3.035 8.801 1.00 90.38 306 ALA A CA 1
ATOM 2374 C C . ALA A 1 306 ? -22.851 4.203 8.767 1.00 90.38 306 ALA A C 1
ATOM 2376 O O . ALA A 1 306 ? -23.971 4.032 8.297 1.00 90.38 306 ALA A O 1
ATOM 2377 N N . THR A 1 307 ? -22.485 5.381 9.288 1.00 89.25 307 THR A N 1
ATOM 2378 C CA . THR A 1 307 ? -23.408 6.533 9.368 1.00 89.25 307 THR A CA 1
ATOM 2379 C C . THR A 1 307 ? -22.826 7.835 8.834 1.00 89.25 307 THR A C 1
ATOM 2381 O O . THR A 1 307 ? -23.583 8.746 8.511 1.00 89.25 307 THR A O 1
ATOM 2384 N N . GLY A 1 308 ? -21.497 7.980 8.783 1.00 82.62 308 GLY A N 1
ATOM 2385 C CA . GLY A 1 308 ? -20.827 9.204 8.323 1.00 82.62 308 GLY A CA 1
ATOM 2386 C C . GLY A 1 308 ? -20.987 10.422 9.249 1.00 82.62 308 GLY A C 1
ATOM 2387 O O . GLY A 1 308 ? -20.377 11.463 9.010 1.00 82.62 308 GLY A O 1
ATOM 2388 N N . MET A 1 309 ? -21.766 10.316 10.331 1.00 82.50 309 MET A N 1
ATOM 2389 C CA . MET A 1 309 ? -22.131 11.447 11.188 1.00 82.50 309 MET A CA 1
ATOM 2390 C C . MET A 1 309 ? -21.291 11.503 12.467 1.00 82.50 309 MET A C 1
ATOM 2392 O O . MET A 1 309 ? -21.567 10.828 13.464 1.00 82.50 309 MET A O 1
ATOM 2396 N N . ARG A 1 310 ? -20.293 12.393 12.478 1.00 88.06 310 ARG A N 1
ATOM 2397 C CA . ARG A 1 310 ? -19.520 12.725 13.682 1.00 88.06 310 ARG A CA 1
ATOM 2398 C C . ARG A 1 310 ? -20.215 13.832 14.481 1.00 88.06 310 ARG A C 1
ATOM 2400 O O . ARG A 1 310 ? -20.497 14.908 13.964 1.00 88.06 310 ARG A O 1
ATOM 2407 N N . GLY A 1 311 ? -20.494 13.574 15.755 1.00 85.44 311 GLY A N 1
ATOM 2408 C CA . GLY A 1 311 ? -21.021 14.565 16.692 1.00 85.44 311 GLY A CA 1
ATOM 2409 C C . GLY A 1 311 ? -19.927 15.422 17.340 1.00 85.44 311 GLY A C 1
ATOM 2410 O O . GLY A 1 311 ? -18.727 15.209 17.153 1.00 85.44 311 GLY A O 1
ATOM 2411 N N . LYS A 1 312 ? -20.352 16.402 18.148 1.00 87.75 312 LYS A N 1
ATOM 2412 C CA . LYS A 1 312 ? -19.449 17.217 18.977 1.00 87.75 312 LYS A CA 1
ATOM 2413 C C . LYS A 1 312 ? -18.828 16.360 20.092 1.00 87.75 312 LYS A C 1
ATOM 2415 O O . LYS A 1 312 ? -19.455 15.409 20.553 1.00 87.75 312 LYS A O 1
ATOM 2420 N N . ALA A 1 313 ? -17.613 16.711 20.519 1.00 90.19 313 ALA A N 1
ATOM 2421 C CA . ALA A 1 313 ? -16.931 16.134 21.686 1.00 90.19 313 ALA A CA 1
ATOM 2422 C C . ALA A 1 313 ? -16.747 14.596 21.683 1.00 90.19 313 ALA A C 1
ATOM 2424 O O . ALA A 1 313 ? -16.745 13.979 22.737 1.00 90.19 313 ALA A O 1
ATOM 2425 N N . GLY A 1 314 ? -16.596 13.959 20.514 1.00 89.88 314 GLY A N 1
ATOM 2426 C CA . GLY A 1 314 ? -16.296 12.517 20.439 1.00 89.88 314 GLY A CA 1
ATOM 2427 C C . GLY A 1 314 ? -17.510 11.583 20.513 1.00 89.88 314 GLY A C 1
ATOM 2428 O O . GLY A 1 314 ? -17.337 10.367 20.592 1.00 89.88 314 GLY A O 1
ATOM 2429 N N . PHE A 1 315 ? -18.727 12.128 20.445 1.00 95.00 315 PHE A N 1
ATOM 2430 C CA . PHE A 1 315 ? -19.955 11.349 20.272 1.00 95.00 315 PHE A CA 1
ATOM 2431 C C . PHE A 1 315 ? -20.221 11.036 18.797 1.00 95.00 315 PHE A C 1
ATOM 2433 O O . PHE A 1 315 ? -20.027 11.895 17.937 1.00 95.00 315 PHE A O 1
ATOM 2440 N N . TYR A 1 316 ? -20.759 9.852 18.512 1.00 95.75 316 TYR A N 1
ATOM 2441 C CA . TYR A 1 316 ? -21.215 9.452 17.177 1.00 95.75 316 TYR A CA 1
ATOM 2442 C C . TYR A 1 316 ? -22.732 9.302 17.179 1.00 95.75 316 TYR A C 1
ATOM 2444 O O . TYR A 1 316 ? -23.291 8.716 18.105 1.00 95.75 316 TYR A O 1
ATOM 2452 N N . LYS A 1 317 ? -23.401 9.893 16.181 1.00 95.00 317 LYS A N 1
ATOM 2453 C CA . LYS A 1 317 ? -24.862 9.821 16.028 1.00 95.00 317 LYS A CA 1
ATOM 2454 C C . LYS A 1 317 ? -25.228 8.640 15.135 1.00 95.00 317 LYS A C 1
ATOM 2456 O O . LYS A 1 317 ? -24.496 8.317 14.200 1.00 95.00 317 LYS A O 1
ATOM 2461 N N . GLY A 1 318 ? -26.374 8.027 15.406 1.00 94.38 318 GLY A N 1
ATOM 2462 C CA . GLY A 1 318 ? -26.864 6.897 14.626 1.00 94.38 318 GLY A CA 1
ATOM 2463 C C . GLY A 1 318 ? -26.301 5.545 15.072 1.00 94.38 318 GLY A C 1
ATOM 2464 O O . GLY A 1 318 ? -26.646 4.530 14.482 1.00 94.38 318 GLY A O 1
ATOM 2465 N N . ILE A 1 319 ? -25.431 5.517 16.086 1.00 95.69 319 ILE A N 1
ATOM 2466 C CA . ILE A 1 319 ? -24.714 4.320 16.537 1.00 95.69 319 ILE A CA 1
ATOM 2467 C C . ILE A 1 319 ? -24.910 4.188 18.046 1.00 95.69 319 ILE A C 1
ATOM 2469 O O . ILE A 1 319 ? -24.626 5.122 18.796 1.00 95.69 319 ILE A O 1
ATOM 2473 N N . GLY A 1 320 ? -25.405 3.034 18.484 1.00 94.38 320 GLY A N 1
ATOM 2474 C CA . GLY A 1 320 ? -25.515 2.659 19.890 1.00 94.38 320 GLY A CA 1
ATOM 2475 C C . GLY A 1 320 ? -24.743 1.377 20.172 1.00 94.38 320 GLY A C 1
ATOM 2476 O O . GLY A 1 320 ? -24.591 0.534 19.291 1.00 94.38 320 GLY A O 1
ATOM 2477 N N . VAL A 1 321 ? -24.276 1.226 21.407 1.00 94.94 321 VAL A N 1
ATOM 2478 C CA . VAL A 1 321 ? -23.725 -0.037 21.908 1.00 94.94 321 VAL A CA 1
ATOM 2479 C C . VAL A 1 321 ? -24.771 -0.635 22.841 1.00 94.94 321 VAL A C 1
ATOM 2481 O O . VAL A 1 321 ? -25.122 -0.020 23.846 1.00 94.94 321 VAL A O 1
ATOM 2484 N N . THR A 1 322 ? -25.312 -1.803 22.501 1.00 92.88 322 THR A N 1
ATOM 2485 C CA . THR A 1 322 ? -26.246 -2.516 23.390 1.00 92.88 322 THR A CA 1
ATOM 2486 C C . THR A 1 322 ? -25.497 -2.867 24.678 1.00 92.88 322 THR A C 1
ATOM 2488 O O . THR A 1 322 ? -24.328 -3.212 24.598 1.00 92.88 322 THR A O 1
ATOM 2491 N N . ALA A 1 323 ? -26.082 -2.793 25.876 1.00 80.50 323 ALA A N 1
ATOM 2492 C CA . ALA A 1 323 ? -25.415 -3.299 27.088 1.00 80.50 323 ALA A CA 1
ATOM 2493 C C . ALA A 1 323 ? -25.288 -4.831 27.001 1.00 80.50 323 ALA A C 1
ATOM 2495 O O . ALA A 1 323 ? -26.168 -5.479 26.436 1.00 80.50 323 ALA A O 1
ATOM 2496 N N . VAL A 1 324 ? -24.180 -5.451 27.439 1.00 69.25 324 VAL A N 1
ATOM 2497 C CA . VAL A 1 324 ? -24.214 -6.915 27.630 1.00 69.25 324 VAL A CA 1
ATOM 2498 C C . VAL A 1 324 ? -25.124 -7.022 28.831 1.00 69.25 324 VAL A C 1
ATOM 2500 O O . VAL A 1 324 ? -24.757 -6.502 29.882 1.00 69.25 324 VAL A O 1
ATOM 2503 N N . GLY A 1 325 ? -26.323 -7.587 28.672 1.00 58.72 325 GLY A N 1
ATOM 2504 C CA . GLY A 1 325 ? -27.090 -7.985 29.843 1.00 58.72 325 GLY A CA 1
ATOM 2505 C C . GLY A 1 325 ? -26.143 -8.861 30.637 1.00 58.72 325 GLY A C 1
ATOM 2506 O O . GLY A 1 325 ? -25.735 -9.902 30.123 1.00 58.72 325 GLY A O 1
ATOM 2507 N N . SER A 1 326 ? -25.656 -8.368 31.781 1.00 48.25 326 SER A N 1
ATOM 2508 C CA . SER A 1 326 ? -24.687 -9.117 32.567 1.00 48.25 326 SER A CA 1
ATOM 2509 C C . SER A 1 326 ? -25.256 -10.525 32.708 1.00 48.25 326 SER A C 1
ATOM 2511 O O . SER A 1 326 ? -26.450 -10.679 32.964 1.00 48.25 326 SER A O 1
ATOM 2513 N N . ALA A 1 327 ? -24.447 -11.566 32.500 1.00 50.31 327 ALA A N 1
ATOM 2514 C CA . ALA A 1 327 ? -24.907 -12.945 32.714 1.00 50.31 327 ALA A CA 1
ATOM 2515 C C . ALA A 1 327 ? -25.482 -13.143 34.141 1.00 50.31 327 ALA A C 1
ATOM 2517 O O . ALA A 1 327 ? -26.177 -14.111 34.419 1.00 50.31 327 ALA A O 1
ATOM 2518 N N . TRP A 1 328 ? -25.237 -12.161 35.013 1.00 51.88 328 TRP A N 1
ATOM 2519 C CA . TRP A 1 328 ? -25.785 -11.943 36.343 1.00 51.88 328 TRP A CA 1
ATOM 2520 C C . TRP A 1 328 ? -27.045 -11.049 36.400 1.00 51.88 328 TRP A C 1
ATOM 2522 O O . TRP A 1 328 ? -27.278 -10.400 37.414 1.00 51.88 328 TRP A O 1
ATOM 2532 N N . GLY A 1 329 ? -27.850 -10.971 35.334 1.00 46.44 329 GLY A N 1
ATOM 2533 C CA . GLY A 1 329 ? -29.235 -10.470 35.358 1.00 46.44 329 GLY A CA 1
ATOM 2534 C C . GLY A 1 329 ? -29.458 -9.050 35.902 1.00 46.44 329 GLY A C 1
ATOM 2535 O O . GLY A 1 329 ? -30.542 -8.760 36.401 1.00 46.44 329 GLY A O 1
ATOM 2536 N N . GLY A 1 330 ? -28.455 -8.167 35.857 1.00 47.47 330 GLY A N 1
ATOM 2537 C CA . GLY A 1 330 ? -28.442 -6.985 36.729 1.00 47.47 330 GLY A CA 1
ATOM 2538 C C . GLY A 1 330 ? -29.093 -5.700 36.202 1.00 47.47 330 GLY A C 1
ATOM 2539 O O . GLY A 1 330 ? -29.552 -4.896 37.007 1.00 47.47 330 GLY A O 1
ATOM 2540 N N . GLU A 1 331 ? -29.138 -5.450 34.889 1.00 47.00 331 GLU A N 1
ATOM 2541 C CA . GLU A 1 331 ? -29.241 -4.050 34.409 1.00 47.00 331 GLU A CA 1
ATOM 2542 C C . GLU A 1 331 ? -30.402 -3.689 33.470 1.00 47.00 331 GLU A C 1
ATOM 2544 O O . GLU A 1 331 ? -30.482 -2.548 33.025 1.00 47.00 331 GLU A O 1
ATOM 2549 N N . SER A 1 332 ? -31.391 -4.557 33.247 1.00 51.62 332 SER A N 1
ATOM 2550 C CA . SER A 1 332 ? -32.709 -4.078 32.773 1.00 51.62 332 SER A CA 1
ATOM 2551 C C . SER A 1 332 ? -33.648 -3.693 33.926 1.00 51.62 332 SER A C 1
ATOM 2553 O O . SER A 1 332 ? -34.680 -3.061 33.702 1.00 51.62 332 SER A O 1
ATOM 2555 N N . GLY A 1 333 ? -33.289 -4.020 35.172 1.00 51.22 333 GLY A N 1
ATOM 2556 C CA . GLY A 1 333 ? -34.138 -3.803 36.341 1.00 51.22 333 GLY A CA 1
ATOM 2557 C C . GLY A 1 333 ? -34.231 -2.348 36.797 1.00 51.22 333 GLY A C 1
ATOM 2558 O O . GLY A 1 333 ? -35.289 -1.941 37.247 1.00 51.22 333 GLY A O 1
ATOM 2559 N N . THR A 1 334 ? -33.182 -1.533 36.678 1.00 56.91 334 THR A N 1
ATOM 2560 C CA . THR A 1 334 ? -33.190 -0.162 37.230 1.00 56.91 334 THR A CA 1
ATOM 2561 C C . THR A 1 334 ? -34.032 0.803 36.403 1.00 56.91 334 THR A C 1
ATOM 2563 O O . THR A 1 334 ? -34.866 1.499 36.970 1.00 56.91 334 THR A O 1
ATOM 2566 N N . ALA A 1 335 ? -33.907 0.788 35.074 1.00 61.88 335 ALA A N 1
ATOM 2567 C CA . ALA A 1 335 ? -34.746 1.615 34.201 1.00 61.88 335 ALA A CA 1
ATOM 2568 C C . ALA A 1 335 ? -36.226 1.190 34.238 1.00 61.88 335 ALA A C 1
ATOM 2570 O O . ALA A 1 335 ? -37.117 2.034 34.158 1.00 61.88 335 ALA A O 1
ATOM 2571 N N . THR A 1 336 ? -36.496 -0.110 34.399 1.00 63.88 336 THR A N 1
ATOM 2572 C CA . THR A 1 336 ? -37.864 -0.633 34.535 1.00 63.88 336 THR A CA 1
ATOM 2573 C C . THR A 1 336 ? -38.441 -0.300 35.913 1.00 63.88 336 THR A C 1
ATOM 2575 O O . THR A 1 336 ? -39.543 0.230 35.985 1.00 63.88 336 THR A O 1
ATOM 2578 N N . ARG A 1 337 ? -37.661 -0.454 36.993 1.00 71.38 337 ARG A N 1
ATOM 2579 C CA . ARG A 1 337 ? -38.060 -0.066 38.358 1.00 71.38 337 ARG A CA 1
ATOM 2580 C C . ARG A 1 337 ? -38.239 1.438 38.524 1.00 71.38 337 ARG A C 1
ATOM 2582 O O . ARG A 1 337 ? -39.120 1.848 39.262 1.00 71.38 337 ARG A O 1
ATOM 2589 N N . GLU A 1 338 ? -37.446 2.280 37.862 1.00 79.38 338 GLU A N 1
ATOM 2590 C CA . GLU A 1 338 ? -37.673 3.734 37.877 1.00 79.38 338 GLU A CA 1
ATOM 2591 C C . GLU A 1 338 ? -38.951 4.125 37.130 1.00 79.38 338 GLU A C 1
ATOM 2593 O O . GLU A 1 338 ? -39.615 5.090 37.514 1.00 79.38 338 GLU A O 1
ATOM 2598 N N . ARG A 1 339 ? -39.311 3.380 36.079 1.00 80.38 339 ARG A N 1
ATOM 2599 C CA . ARG A 1 339 ? -40.558 3.588 35.340 1.00 80.38 339 ARG A CA 1
ATOM 2600 C C . ARG A 1 339 ? -41.766 3.136 36.160 1.00 80.38 339 ARG A C 1
ATOM 2602 O O . ARG A 1 339 ? -42.676 3.935 36.342 1.00 80.38 339 ARG A O 1
ATOM 2609 N N . GLU A 1 340 ? -41.707 1.948 36.755 1.00 84.50 340 GLU A N 1
ATOM 2610 C CA . GLU A 1 340 ? -42.720 1.442 37.694 1.00 84.50 340 GLU A CA 1
ATOM 2611 C C . GLU A 1 340 ? -42.852 2.348 38.928 1.00 84.50 340 GLU A C 1
ATOM 2613 O O . GLU A 1 340 ? -43.957 2.700 39.329 1.00 84.50 340 GLU A O 1
ATOM 2618 N N . ALA A 1 341 ? -41.740 2.826 39.496 1.00 88.12 341 ALA A N 1
ATOM 2619 C CA . ALA A 1 341 ? -41.767 3.751 40.629 1.00 88.12 341 ALA A CA 1
ATOM 2620 C C . ALA A 1 341 ? -42.348 5.124 40.258 1.00 88.12 341 ALA A C 1
ATOM 2622 O O . ALA A 1 341 ? -42.937 5.790 41.109 1.00 88.12 341 ALA A O 1
ATOM 2623 N N . ARG A 1 342 ? -42.187 5.579 39.009 1.00 92.19 342 ARG A N 1
ATOM 2624 C CA . ARG A 1 342 ? -42.848 6.799 38.522 1.00 92.19 342 ARG A CA 1
ATOM 2625 C C . ARG A 1 342 ? -44.336 6.583 38.294 1.00 92.19 342 ARG A C 1
ATOM 2627 O O . ARG A 1 342 ? -45.101 7.475 38.643 1.00 92.19 342 ARG A O 1
ATOM 2634 N N . GLU A 1 343 ? -44.728 5.435 37.752 1.00 93.00 343 GLU A N 1
ATOM 2635 C CA . GLU A 1 343 ? -46.135 5.086 37.541 1.00 93.00 343 GLU A CA 1
ATOM 2636 C C . GLU A 1 343 ? -46.882 4.962 38.878 1.00 93.00 343 GLU A C 1
ATOM 2638 O O . GLU A 1 343 ? -47.946 5.559 39.041 1.00 93.00 343 GLU A O 1
ATOM 2643 N N . LEU A 1 344 ? -46.266 4.333 39.884 1.00 93.25 344 LEU A N 1
ATOM 2644 C CA . LEU A 1 344 ? -46.805 4.259 41.247 1.00 93.2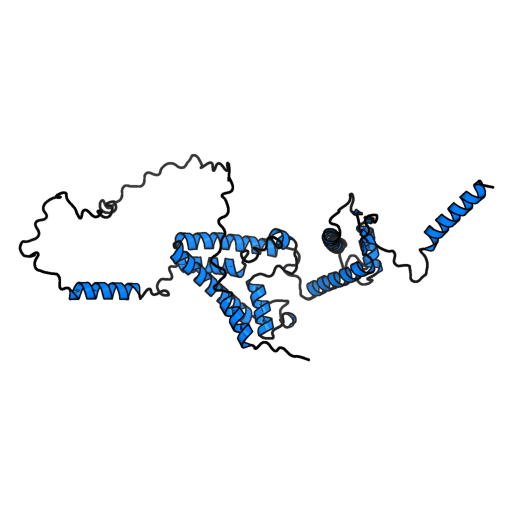5 344 LEU A CA 1
ATOM 2645 C C . LEU A 1 344 ? -46.977 5.645 41.880 1.00 93.25 344 LEU A C 1
ATOM 2647 O O . LEU A 1 344 ? -48.055 5.971 42.365 1.00 93.25 344 LEU A O 1
ATOM 2651 N N . ARG A 1 345 ? -45.962 6.515 41.791 1.00 94.50 345 ARG A N 1
ATOM 2652 C CA . ARG A 1 345 ? -46.069 7.897 42.298 1.00 94.50 345 ARG A CA 1
ATOM 2653 C C . ARG A 1 345 ? -47.080 8.749 41.534 1.00 94.50 345 ARG A C 1
ATOM 2655 O O . ARG A 1 345 ? -47.553 9.745 42.075 1.00 94.50 345 ARG A O 1
ATOM 2662 N N . SER A 1 346 ? -47.352 8.441 40.265 1.00 93.81 346 SER A N 1
ATOM 2663 C CA . SER A 1 346 ? -48.402 9.134 39.516 1.00 93.81 346 SER A CA 1
ATOM 2664 C C . SER A 1 346 ? -49.799 8.650 39.896 1.00 93.81 346 SER A C 1
ATOM 2666 O O . SER A 1 346 ? -50.705 9.475 39.930 1.00 93.81 346 SER A O 1
ATOM 2668 N N . ALA A 1 347 ? -49.956 7.367 40.236 1.00 91.38 347 ALA A N 1
ATOM 2669 C CA . ALA A 1 347 ? -51.213 6.809 40.725 1.00 91.38 347 ALA A CA 1
ATOM 2670 C C . ALA A 1 347 ? -51.556 7.334 42.131 1.00 91.38 347 ALA A C 1
ATOM 2672 O O . ALA A 1 347 ? -52.658 7.826 42.335 1.00 91.38 347 ALA A O 1
ATOM 2673 N N . GLU A 1 348 ? -50.583 7.375 43.052 1.00 91.31 348 GLU A N 1
ATOM 2674 C CA . GLU A 1 348 ? -50.752 7.937 44.411 1.00 91.31 348 GLU A CA 1
ATOM 2675 C C . GLU A 1 348 ? -51.095 9.436 44.442 1.00 91.31 348 GLU A C 1
ATOM 2677 O O . GLU A 1 348 ? -51.478 9.958 45.480 1.00 91.31 348 GLU A O 1
ATOM 2682 N N . ARG A 1 349 ? -50.904 10.166 43.336 1.00 88.69 349 ARG A N 1
ATOM 2683 C CA . ARG A 1 349 ? -51.296 11.583 43.230 1.00 88.69 349 ARG A CA 1
ATOM 2684 C C . ARG A 1 349 ? -52.686 11.788 42.632 1.00 88.69 349 ARG A C 1
ATOM 2686 O O . ARG A 1 349 ? -53.124 12.935 42.557 1.00 88.69 349 ARG A O 1
ATOM 2693 N N . GLN A 1 350 ? -53.297 10.736 42.090 1.00 84.94 350 GLN A N 1
ATOM 2694 C CA . GLN A 1 350 ? -54.626 10.790 41.476 1.00 84.94 350 GLN A CA 1
ATOM 2695 C C . GLN A 1 350 ? -55.735 10.301 42.415 1.00 84.94 350 GLN A C 1
ATOM 2697 O O . GLN A 1 350 ? -56.886 10.675 42.195 1.00 84.94 350 GLN A O 1
ATOM 2702 N N . GLU A 1 351 ? -55.392 9.514 43.438 1.00 73.81 351 GLU A N 1
ATOM 2703 C CA . GLU A 1 351 ? -56.203 9.335 44.654 1.00 73.81 351 GLU A CA 1
ATOM 2704 C C . GLU A 1 351 ? -56.024 10.524 45.607 1.00 73.81 351 GLU A C 1
ATOM 2706 O O . GLU A 1 351 ? -57.033 10.904 46.246 1.00 73.81 351 GLU A O 1
#

Sequence (351 aa):
SPRGGASRRDLLKLVAGGAAAAAIGAPAAKAADFGDAMFVLPADFQEKKLPPPKNPYETLEPFGESFRGKKGINLQLPAELSEDDEAPRSMSALKAKQQEETERQIDYFENLSGVGIVGSLLWSAALYYGIWFDINKDTNAVVIAKGDPGDVRPSDWLKLRLGAALGMDQSSWEDDWKPPASLQGFVTAAFILLGTASNRVLEVSLGESFALMGGMTAGIWAGVYELGRTQQKGYRLTREEQEQEDGLVVDFEDFARQRIVVKPTARVHIREFTKAFRAQYGKYRTTDQVSDAQLQNLFKSYARRATGMRGKAGFYKGIGVTAVGSAWGGESGTATREREARELRSAERQE

Secondary structure (DSSP, 8-state):
-------HHHHHHHHHHHSSSTTS------------------TT-----PPPPS-TTTT--------S----------TT--TT----HHHHHHHHHHHHHHHH---TTTT--HHHHHHHHHHHHHHHT-GGG---TTS-HHHHTT--TT---HHHHHHHHHHHHTT--GGG-SSTTPPPHHHHHHHHHHHHHHHHHHHHHHHHHH-HHHHHHHHHHHHHHHHHHHHHHHTSTTTT--HHHHHHHHHHHHHHHHHHHHHEEEEEEEEEEHHHHHHHHHHH-GGG-STTTS-HHHHHHHHHHHHHHHT--B-GGGEEEEEEE-----TT--SSHHHHHHHHHHHHHHHTTT-

Foldseek 3Di:
DDDDDDDPVVVVVVVVPPPPPPPDDDDDDPDDDPPDPPDDDDPPPPPPPDDPDPDPPVPPDPPPDCVDDDDDDDPPDPPPDDPPPPPPVVVVVVVVVVVVVVVVPPVVPVPPDVLLLLLLVLLLLLQQLHPVVQPPPVCHVVVVLVDDVVVAGPLRVQLCVVCVVVVNHQVNDPFQRDRDPVSSVVSSVVSSVVSSVQLVVCCVPPNSVCSSVVSVVSSVVSVVSVVSLVPDPPSDDGPVRVVLLVVVLVLVVVQCVPWKDQAQAAKDALVNVVVQSCVVDVQVVDCVSPNSVSSSVSVVVVLCVRPVADDPPRMGGRIHTHDPCPPPNPPVCPVVVVVVVVVVVVVVVVD

Radius of gyration: 36.31 Å; chains: 1; bounding box: 89×72×116 Å

InterPro domains:
  IPR006311 Twin-arginine translocation pathway, signal sequence [PS51318] (1-31)
  IPR019546 Twin-arginine translocation pathway, signal sequence, bacterial/archaeal [TIGR01409] (7-28)

Organism: NCBI:txid464990

pLDDT: mean 73.83, std 21.19, range [31.73, 97.38]